Protein AF-A0A539E9P5-F1 (afdb_monomer)

Solvent-accessible surface area (backbone atoms only — not comparable to full-atom values): 12787 Å² total; per-residue (Å²): 136,88,83,85,82,85,76,85,82,85,82,82,82,82,81,79,83,77,81,75,81,69,74,82,75,75,78,76,69,77,53,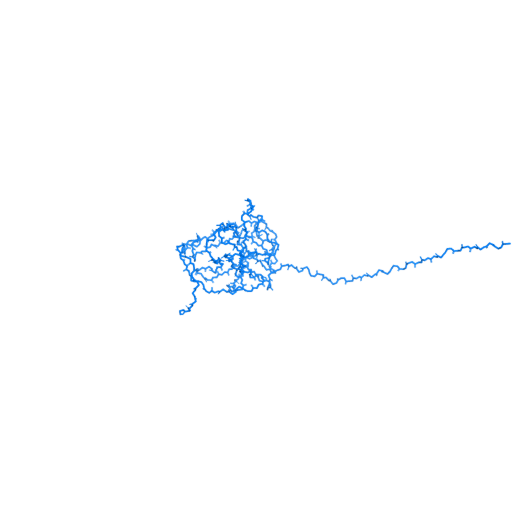32,78,81,40,51,52,32,40,35,37,32,46,40,70,74,82,59,95,57,65,71,77,76,62,74,49,87,40,60,67,75,47,40,16,28,33,41,40,77,41,58,28,37,41,28,38,33,36,28,45,21,70,65,87,60,75,82,26,91,48,65,56,68,46,78,49,65,37,85,74,42,44,57,90,38,56,68,29,38,68,48,77,38,49,44,49,86,80,19,21,66,43,65,36,44,33,64,65,49,71,42,84,49,63,40,82,53,75,46,76,52,70,65,72,47,39,73,91,79,63,54,36,71,53,66,47,65,85,68,51,73,44,79,43,50,72,48,48,18,29,10,20,30,21,28,22,89,87,33,48,68,36,36,50,31,38,75,44,67,20,87,70,79,85,74,83,81,54,55,96,89,54,83,85,73,83,75,90,67,86,131

Foldseek 3Di:
DDDDDDDDDDDDDDDDPDPPPDDPPPPPQQFFPVLAKFKAKAKDAPPDPDVVVVQDDLHLVPGFQWAEAPTKIKIWIKIFHGNPDDDDAADEFDDKDWDPPPGPPWFLTDIDTHHPLPHHFHDHRMDTHDIDIDHHNAWAKDWDFQNNVVRWDWDAHSVRDIDTDDRFQHIWMHTYYHPTDGTDRSRVPTHDDQDWDTDGPPDGTDRPPDDD

Mean predicted aligned error: 11.01 Å

Radius of gyration: 26.47 Å; Cα contacts (8 Å, |Δi|>4): 434; chains: 1; bounding box: 76×62×91 Å

Sequence (212 aa):
MSQLVNRPARMSIALFLFAAIMPGVDLAVASTIDGQPKILLHVRPITVKNPCQGASLARCQDAVTGGMINVPYHVFVLAALGDSILHAGEGGATLEFTQPNPVWPSPGGGTIITWDAVNNCQTGEVAVAGYFYMTAYDPATMRIIPRPVDQISKVASCGSFETILSYYNDLGCAYFAQGGIQGCNPCIWPCFVDPVEPTTWSRIKANVTGGR

Structure (mmCIF, N/CA/C/O backbone):
data_AF-A0A539E9P5-F1
#
_entry.id   AF-A0A539E9P5-F1
#
loop_
_atom_site.group_PDB
_atom_site.id
_atom_site.type_symbol
_atom_site.label_atom_id
_atom_site.label_alt_id
_atom_site.label_comp_id
_atom_site.label_asym_id
_atom_site.label_entity_id
_atom_site.label_seq_id
_atom_site.pdbx_PDB_ins_code
_atom_site.Cartn_x
_atom_site.Cartn_y
_atom_site.Cartn_z
_atom_site.occupancy
_atom_site.B_iso_or_equiv
_atom_site.auth_seq_id
_atom_site.auth_comp_id
_atom_site.auth_asym_id
_atom_site.auth_atom_id
_atom_site.pdbx_PDB_model_num
ATOM 1 N N . MET A 1 1 ? 58.181 -36.794 68.840 1.00 46.97 1 MET A N 1
ATOM 2 C CA . MET A 1 1 ? 58.053 -36.277 67.460 1.00 46.97 1 MET A CA 1
ATOM 3 C C . MET A 1 1 ? 56.624 -35.800 67.274 1.00 46.97 1 MET A C 1
ATOM 5 O O . MET A 1 1 ? 55.706 -36.603 67.369 1.00 46.97 1 MET A O 1
ATOM 9 N N . SER A 1 2 ? 56.456 -34.483 67.171 1.00 53.09 2 SER A N 1
ATOM 10 C CA . SER A 1 2 ? 55.182 -33.758 67.223 1.00 53.09 2 SER A CA 1
ATOM 11 C C . SER A 1 2 ? 54.245 -34.106 66.066 1.00 53.09 2 SER A C 1
ATOM 13 O O . SER A 1 2 ? 54.657 -34.050 64.911 1.00 53.09 2 SER A O 1
ATOM 15 N N . GLN A 1 3 ? 52.978 -34.399 66.371 1.00 49.25 3 GLN A N 1
ATOM 16 C CA . GLN A 1 3 ? 51.914 -34.478 65.372 1.00 49.25 3 GLN A CA 1
ATOM 17 C C . GLN A 1 3 ? 51.209 -33.123 65.243 1.00 49.25 3 GLN A C 1
ATOM 19 O O . GLN A 1 3 ? 50.591 -32.633 66.187 1.00 49.25 3 GLN A O 1
ATOM 24 N N . LEU A 1 4 ? 51.333 -32.518 64.061 1.00 56.66 4 LEU A N 1
ATOM 25 C CA . LEU A 1 4 ? 50.598 -31.332 63.629 1.00 56.66 4 LEU A CA 1
ATOM 26 C C . LEU A 1 4 ? 49.172 -31.742 63.239 1.00 56.66 4 LEU A C 1
ATOM 28 O O . LEU A 1 4 ? 48.962 -32.443 62.252 1.00 56.66 4 LEU A O 1
ATOM 32 N N . VAL A 1 5 ? 48.192 -31.303 64.029 1.00 64.75 5 VAL A N 1
ATOM 33 C CA . VAL A 1 5 ? 46.763 -31.505 63.764 1.00 64.75 5 VAL A CA 1
ATOM 34 C C . VAL A 1 5 ? 46.279 -30.427 62.792 1.00 64.75 5 VAL A C 1
ATOM 36 O O . VAL A 1 5 ? 46.155 -29.259 63.155 1.00 64.75 5 VAL A O 1
ATOM 39 N N . ASN A 1 6 ? 45.991 -30.832 61.555 1.00 58.34 6 ASN A N 1
ATOM 40 C CA . ASN A 1 6 ? 45.358 -29.996 60.536 1.00 58.34 6 ASN A CA 1
ATOM 41 C C . ASN A 1 6 ? 43.881 -29.764 60.893 1.00 58.34 6 ASN A C 1
ATOM 43 O O . ASN A 1 6 ? 43.109 -30.718 60.993 1.00 58.34 6 ASN A O 1
ATOM 47 N N . ARG A 1 7 ? 43.465 -28.503 61.058 1.00 61.50 7 ARG A N 1
ATOM 48 C CA . ARG A 1 7 ? 42.044 -28.127 61.141 1.00 61.50 7 ARG A CA 1
ATOM 49 C C . ARG A 1 7 ? 41.594 -27.550 59.794 1.00 61.50 7 ARG A C 1
ATOM 51 O O . ARG A 1 7 ? 42.246 -26.627 59.310 1.00 61.50 7 ARG A O 1
ATOM 58 N N . PRO A 1 8 ? 40.497 -28.039 59.190 1.00 56.28 8 PRO A N 1
ATOM 59 C CA . PRO A 1 8 ? 39.994 -27.485 57.940 1.00 56.28 8 PRO A CA 1
ATOM 60 C C . PRO A 1 8 ? 39.361 -26.108 58.175 1.00 56.28 8 PRO A C 1
ATOM 62 O O . PRO A 1 8 ? 38.507 -25.939 59.050 1.00 56.28 8 PRO A O 1
ATOM 65 N N . ALA A 1 9 ? 39.777 -25.126 57.376 1.00 54.31 9 ALA A N 1
ATOM 66 C CA . ALA A 1 9 ? 39.164 -23.807 57.326 1.00 54.31 9 ALA A CA 1
ATOM 67 C C . ALA A 1 9 ? 37.745 -23.918 56.746 1.00 54.31 9 ALA A C 1
ATOM 69 O O . ALA A 1 9 ? 37.545 -24.441 55.651 1.00 54.31 9 ALA A O 1
ATOM 70 N N . ARG A 1 10 ? 36.748 -23.430 57.490 1.00 56.16 10 ARG A N 1
ATOM 71 C CA . ARG A 1 10 ? 35.373 -23.277 57.003 1.00 56.16 10 ARG A CA 1
ATOM 72 C C . ARG A 1 10 ? 35.267 -21.937 56.278 1.00 56.16 10 ARG A C 1
ATOM 74 O O . ARG A 1 10 ? 35.312 -20.891 56.916 1.00 56.16 10 ARG A O 1
ATOM 81 N N . MET A 1 11 ? 35.150 -21.982 54.954 1.00 51.12 11 MET A N 1
ATOM 82 C CA . MET A 1 11 ? 34.873 -20.820 54.112 1.00 51.12 11 MET A CA 1
ATOM 83 C C . MET A 1 11 ? 33.354 -20.659 53.993 1.00 51.12 11 MET A C 1
ATOM 85 O O . MET A 1 11 ? 32.693 -21.449 53.325 1.00 51.12 11 MET A O 1
ATOM 89 N N . SER A 1 12 ? 32.794 -19.667 54.683 1.00 54.00 12 SER A N 1
ATOM 90 C CA . SER A 1 12 ? 31.384 -19.292 54.551 1.00 54.00 12 SER A CA 1
ATOM 91 C C . SER A 1 12 ? 31.239 -18.287 53.409 1.00 54.00 12 SER A C 1
ATOM 93 O O . SER A 1 12 ? 31.756 -17.176 53.498 1.00 54.00 12 SER A O 1
ATOM 95 N N . ILE A 1 13 ? 30.544 -18.673 52.338 1.00 53.31 13 ILE A N 1
ATOM 96 C CA . ILE A 1 13 ? 30.176 -17.786 51.227 1.00 53.31 13 ILE A CA 1
ATOM 97 C C . ILE A 1 13 ? 28.838 -17.130 51.586 1.00 53.31 13 ILE A C 1
ATOM 99 O O . ILE A 1 13 ? 27.811 -17.803 51.656 1.00 53.31 13 ILE A O 1
ATOM 103 N N . ALA A 1 14 ? 28.854 -15.823 51.845 1.00 48.66 14 ALA A N 1
ATOM 104 C CA . ALA A 1 14 ? 27.646 -15.024 52.015 1.00 48.66 14 ALA A CA 1
ATOM 105 C C . ALA A 1 14 ? 27.086 -14.658 50.630 1.00 48.66 14 ALA A C 1
ATOM 107 O O . ALA A 1 14 ? 27.685 -13.875 49.894 1.00 48.66 14 ALA A O 1
ATOM 108 N N . LEU A 1 15 ? 25.952 -15.258 50.266 1.00 47.59 15 LEU A N 1
ATOM 109 C CA . LEU A 1 15 ? 25.231 -14.983 49.026 1.00 47.59 15 LEU A CA 1
ATOM 110 C C . LEU A 1 15 ? 24.401 -13.699 49.201 1.00 47.59 15 LEU A C 1
ATOM 112 O O . LEU A 1 15 ? 23.350 -13.716 49.838 1.00 47.59 15 LEU A O 1
ATOM 116 N N . PHE A 1 16 ? 24.876 -12.579 48.658 1.00 44.50 16 PHE A N 1
ATOM 117 C CA . PHE A 1 16 ? 24.087 -11.350 48.566 1.00 44.50 16 PHE A CA 1
ATOM 118 C C . PHE A 1 16 ? 23.074 -11.483 47.421 1.00 44.50 16 PHE A C 1
ATOM 120 O O . PHE A 1 16 ? 23.433 -11.368 46.250 1.00 44.50 16 PHE A O 1
ATOM 127 N N . LEU A 1 17 ? 21.801 -11.725 47.752 1.00 43.09 17 LEU A N 1
ATOM 128 C CA . LEU A 1 17 ? 20.693 -11.547 46.814 1.00 43.09 17 LEU A CA 1
ATOM 129 C C . LEU A 1 17 ? 20.508 -10.041 46.563 1.00 43.09 17 LEU A C 1
ATOM 131 O O . LEU A 1 17 ? 19.872 -9.340 47.347 1.00 43.09 17 LEU A O 1
ATOM 135 N N . PHE A 1 18 ? 21.066 -9.536 45.465 1.00 47.25 18 PHE A N 1
ATOM 136 C CA . PHE A 1 18 ? 20.640 -8.260 44.898 1.00 47.25 18 PHE A CA 1
ATOM 137 C C . PHE A 1 18 ? 19.319 -8.493 44.157 1.00 47.25 18 PHE A C 1
ATOM 139 O O . PHE A 1 18 ? 19.304 -9.028 43.050 1.00 47.25 18 PHE A O 1
ATOM 146 N N . ALA A 1 19 ? 18.200 -8.104 44.768 1.00 49.72 19 ALA A N 1
ATOM 147 C CA . ALA A 1 19 ? 16.947 -7.920 44.047 1.00 49.72 19 ALA A CA 1
ATOM 148 C C . ALA A 1 19 ? 17.109 -6.695 43.133 1.00 49.72 19 ALA A C 1
ATOM 150 O O . ALA A 1 19 ? 16.895 -5.558 43.549 1.00 49.72 19 ALA A O 1
ATOM 151 N N . ALA A 1 20 ? 17.565 -6.920 41.900 1.00 50.50 20 ALA A N 1
ATOM 152 C CA . ALA A 1 20 ? 17.546 -5.896 40.870 1.00 50.50 20 ALA A CA 1
ATOM 153 C C . ALA A 1 20 ? 16.080 -5.622 40.511 1.00 50.50 20 ALA A C 1
ATOM 155 O O . ALA A 1 20 ? 15.421 -6.441 39.871 1.00 50.50 20 ALA A O 1
ATOM 156 N N . ILE A 1 21 ? 15.565 -4.477 40.958 1.00 52.16 21 ILE A N 1
ATOM 157 C CA . ILE A 1 21 ? 14.334 -3.890 40.434 1.00 52.16 21 ILE A CA 1
ATOM 158 C C . ILE A 1 21 ? 14.641 -3.560 38.972 1.00 52.16 21 ILE A C 1
ATOM 160 O O . ILE A 1 21 ? 15.268 -2.541 38.687 1.00 52.16 21 ILE A O 1
ATOM 164 N N . MET A 1 22 ? 14.299 -4.463 38.051 1.00 58.84 22 MET A N 1
ATOM 165 C CA . MET A 1 22 ? 14.359 -4.134 36.633 1.00 58.84 22 MET A CA 1
ATOM 166 C C . MET A 1 22 ? 13.279 -3.074 36.389 1.00 58.84 22 MET A C 1
ATOM 168 O O . MET A 1 22 ? 12.114 -3.353 36.689 1.00 58.84 22 MET A O 1
ATOM 172 N N . PRO A 1 23 ? 13.617 -1.861 35.911 1.00 59.78 23 PRO A N 1
ATOM 173 C CA . PRO A 1 23 ? 12.594 -0.960 35.403 1.00 59.78 23 PRO A CA 1
ATOM 174 C C . PRO A 1 23 ? 11.801 -1.736 34.353 1.00 59.78 23 PRO A C 1
ATOM 176 O O . PRO A 1 23 ? 12.397 -2.451 33.543 1.00 59.78 23 PRO A O 1
ATOM 179 N N . GLY A 1 24 ? 10.471 -1.665 34.442 1.00 53.19 24 GLY A N 1
ATOM 180 C CA . GLY A 1 24 ? 9.581 -2.319 33.495 1.00 53.19 24 GLY A CA 1
ATOM 181 C C . GLY A 1 24 ? 10.051 -1.988 32.088 1.00 53.19 24 GLY A C 1
ATOM 182 O O . GLY A 1 24 ? 10.083 -0.826 31.698 1.00 53.19 24 GLY A O 1
ATOM 183 N N . VAL A 1 25 ? 10.510 -3.007 31.369 1.00 51.31 25 VAL A N 1
ATOM 184 C CA . VAL A 1 25 ? 10.741 -2.897 29.938 1.00 51.31 25 VAL A CA 1
ATOM 185 C C . VAL A 1 25 ? 9.366 -2.686 29.333 1.00 51.31 25 VAL A C 1
ATOM 187 O O . VAL A 1 25 ? 8.586 -3.634 29.239 1.00 51.31 25 VAL A O 1
ATOM 190 N N . ASP A 1 26 ? 9.054 -1.440 28.979 1.00 52.62 26 ASP A N 1
ATOM 191 C CA . ASP A 1 26 ? 7.999 -1.174 28.014 1.00 52.62 26 ASP A CA 1
ATOM 192 C C . ASP A 1 26 ? 8.354 -2.009 26.788 1.00 52.62 26 ASP A C 1
ATOM 194 O O . ASP A 1 26 ? 9.387 -1.802 26.141 1.00 52.62 26 ASP A O 1
ATOM 198 N N . LEU A 1 27 ? 7.545 -3.036 26.530 1.00 54.44 27 LEU A N 1
ATOM 199 C CA . LEU A 1 27 ? 7.611 -3.775 25.285 1.00 54.44 27 LEU A CA 1
ATOM 200 C C . LEU A 1 27 ? 7.210 -2.771 24.213 1.00 54.44 27 LEU A C 1
ATOM 202 O O . LEU A 1 27 ? 6.023 -2.580 23.963 1.00 54.44 27 LEU A O 1
ATOM 206 N N . ALA A 1 28 ? 8.200 -2.078 23.649 1.00 53.09 28 ALA A N 1
ATOM 207 C CA . ALA A 1 28 ? 8.014 -1.222 22.497 1.00 53.09 28 ALA A CA 1
ATOM 208 C C . ALA A 1 28 ? 7.445 -2.110 21.391 1.00 53.09 28 ALA A C 1
ATOM 210 O O . ALA A 1 28 ? 8.164 -2.886 20.756 1.00 53.09 28 ALA A O 1
ATOM 211 N N . VAL A 1 29 ? 6.124 -2.059 21.236 1.00 60.88 29 VAL A N 1
ATOM 212 C CA . VAL A 1 29 ? 5.447 -2.630 20.085 1.00 60.88 29 VAL A CA 1
ATOM 213 C C . VAL A 1 29 ? 6.010 -1.855 18.909 1.00 60.88 29 VAL A C 1
ATOM 215 O O . VAL A 1 29 ? 6.020 -0.625 18.925 1.00 60.88 29 VAL A O 1
ATOM 218 N N . ALA A 1 30 ? 6.586 -2.564 17.944 1.00 57.09 30 ALA A N 1
ATOM 219 C CA . ALA A 1 30 ? 6.966 -1.919 16.706 1.00 57.09 30 ALA A CA 1
ATOM 220 C C . ALA A 1 30 ? 5.698 -1.263 16.145 1.00 57.09 30 ALA A C 1
ATOM 222 O O . ALA A 1 30 ? 4.662 -1.904 15.982 1.00 57.09 30 ALA A O 1
ATOM 223 N N . SER A 1 31 ? 5.750 0.050 15.995 1.00 79.75 31 SER A N 1
ATOM 224 C CA . SER A 1 31 ? 4.670 0.838 15.435 1.00 79.75 31 SER A CA 1
ATOM 225 C C . SER A 1 31 ? 5.254 1.802 14.422 1.00 79.75 31 SER A C 1
ATOM 227 O O . SER A 1 31 ? 6.474 1.909 14.248 1.00 79.75 31 SER A O 1
ATOM 229 N N . THR A 1 32 ? 4.379 2.451 13.671 1.00 82.75 32 THR A N 1
ATOM 230 C CA . THR A 1 32 ? 4.760 3.475 12.702 1.00 82.75 32 THR A CA 1
ATOM 231 C C . THR A 1 32 ? 5.534 4.591 13.410 1.00 82.75 32 THR A C 1
ATOM 23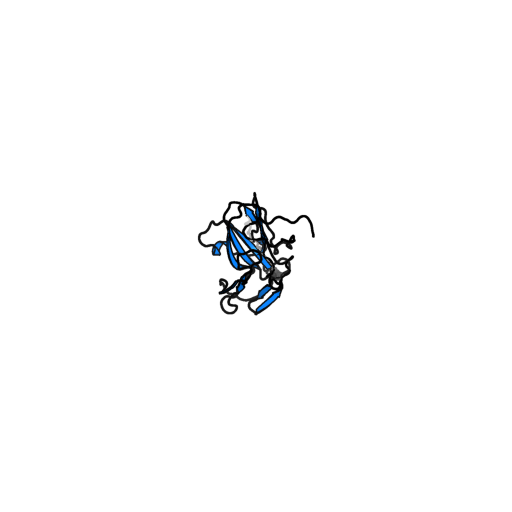3 O O . THR A 1 32 ? 5.358 4.816 14.604 1.00 82.75 32 THR A O 1
ATOM 236 N N . ILE A 1 33 ? 6.411 5.305 12.695 1.00 86.19 33 ILE A N 1
ATOM 237 C CA . ILE A 1 33 ? 7.299 6.320 13.300 1.00 86.19 33 ILE A CA 1
ATOM 238 C C . ILE A 1 33 ? 6.570 7.378 14.153 1.00 86.19 33 ILE A C 1
ATOM 240 O O . ILE A 1 33 ? 7.158 7.952 15.066 1.00 86.19 33 ILE A O 1
ATOM 244 N N . ASP A 1 34 ? 5.297 7.633 13.858 1.00 89.44 34 ASP A N 1
ATOM 245 C CA . ASP A 1 34 ? 4.424 8.592 14.535 1.00 89.44 34 ASP A CA 1
ATOM 246 C C . ASP A 1 34 ? 3.199 7.943 15.209 1.00 89.44 34 ASP A C 1
ATOM 248 O O . ASP A 1 34 ? 2.280 8.653 15.623 1.00 89.44 34 ASP A O 1
ATOM 252 N N . GLY A 1 35 ? 3.150 6.609 15.284 1.00 89.44 35 GLY A N 1
ATOM 253 C CA . GLY A 1 35 ? 2.025 5.842 15.827 1.00 89.44 35 GLY A CA 1
ATOM 254 C C . GLY A 1 35 ? 0.726 5.938 15.012 1.00 89.44 35 GLY A C 1
ATOM 255 O O . GLY A 1 35 ? -0.279 5.341 15.403 1.00 89.44 35 GLY A O 1
ATOM 256 N N . GLN A 1 36 ? 0.710 6.660 13.882 1.00 91.75 36 GLN A N 1
ATOM 257 C CA . GLN A 1 36 ? -0.476 6.830 13.038 1.00 91.75 36 GLN A CA 1
ATOM 258 C C . GLN A 1 36 ? -0.632 5.685 12.031 1.00 91.75 36 GLN A C 1
ATOM 260 O O . GLN A 1 36 ? 0.378 5.151 11.560 1.00 91.75 36 GLN A O 1
ATOM 265 N N . PRO A 1 37 ? -1.866 5.323 11.635 1.00 93.44 37 PRO A N 1
ATOM 266 C CA . PRO A 1 37 ? -2.083 4.345 10.578 1.00 93.44 37 PRO A CA 1
ATOM 267 C C . PRO A 1 37 ? -1.493 4.804 9.235 1.00 93.44 37 PRO A C 1
ATOM 269 O O . PRO A 1 37 ? -1.488 5.991 8.920 1.00 93.44 37 PRO A O 1
ATOM 272 N N . LYS A 1 38 ? -1.021 3.859 8.417 1.00 95.06 38 LYS A N 1
ATOM 273 C CA . LYS A 1 38 ? -0.417 4.105 7.094 1.00 95.06 38 LYS A CA 1
ATOM 274 C C . LYS A 1 38 ? -0.958 3.108 6.073 1.00 95.06 38 LYS A C 1
ATOM 276 O O . LYS A 1 38 ? -1.321 1.993 6.434 1.00 95.06 38 LYS A O 1
ATOM 281 N N . ILE A 1 39 ? -0.942 3.455 4.789 1.00 94.75 39 ILE A N 1
ATOM 282 C CA . ILE A 1 39 ? -1.131 2.485 3.699 1.00 94.75 39 ILE A CA 1
ATOM 283 C C . ILE A 1 39 ? 0.133 2.486 2.849 1.00 94.75 39 ILE A C 1
ATOM 285 O O . ILE A 1 39 ? 0.583 3.529 2.384 1.00 94.75 39 ILE A O 1
ATOM 289 N N . LEU A 1 40 ? 0.716 1.315 2.627 1.00 95.44 40 LEU A N 1
ATOM 290 C CA . LEU A 1 40 ? 1.983 1.164 1.921 1.00 95.44 40 LEU A CA 1
ATOM 291 C C . LEU A 1 40 ? 1.957 -0.009 0.941 1.00 95.44 40 LEU A C 1
ATOM 293 O O . LEU A 1 40 ? 1.055 -0.847 0.957 1.00 95.44 40 LEU A O 1
ATOM 297 N N . LEU A 1 41 ? 2.955 -0.042 0.059 1.00 96.12 41 LEU A N 1
ATOM 298 C CA . LEU A 1 41 ? 3.144 -1.115 -0.911 1.00 96.12 41 LEU A CA 1
ATOM 299 C C . LEU A 1 41 ? 4.324 -1.990 -0.495 1.00 96.12 41 LEU A C 1
ATOM 301 O O . LEU A 1 41 ? 5.348 -1.477 -0.050 1.00 96.12 41 LEU A O 1
ATOM 305 N N . HIS A 1 42 ? 4.197 -3.299 -0.692 1.00 96.50 42 HIS A N 1
ATOM 306 C CA . HIS A 1 42 ? 5.283 -4.248 -0.486 1.00 96.50 42 HIS A CA 1
ATOM 307 C C . HIS A 1 42 ? 5.531 -5.082 -1.743 1.00 96.50 42 HIS A C 1
ATOM 309 O O . HIS A 1 42 ? 4.638 -5.750 -2.250 1.00 96.50 42 HIS A O 1
ATOM 315 N N . VAL A 1 43 ? 6.753 -5.035 -2.257 1.00 96.56 43 VAL A N 1
ATOM 316 C CA . VAL A 1 43 ? 7.167 -5.636 -3.523 1.00 96.56 43 VAL A CA 1
ATOM 317 C C . VAL A 1 43 ? 7.966 -6.906 -3.246 1.00 96.56 43 VAL A C 1
ATOM 319 O O . VAL A 1 43 ? 8.997 -6.873 -2.572 1.00 96.56 43 VAL A O 1
ATOM 322 N N . ARG A 1 44 ? 7.516 -8.039 -3.793 1.00 96.31 44 ARG A N 1
ATOM 323 C CA . ARG A 1 44 ? 8.207 -9.334 -3.694 1.00 96.31 44 ARG A CA 1
ATOM 324 C C . ARG A 1 44 ? 8.283 -10.022 -5.049 1.00 96.31 44 ARG A C 1
ATOM 326 O O . ARG A 1 44 ? 7.258 -10.112 -5.725 1.00 96.31 44 ARG A O 1
ATOM 333 N N . PRO A 1 45 ? 9.457 -10.523 -5.471 1.00 94.94 45 PRO A N 1
ATOM 334 C CA . PRO A 1 45 ? 9.527 -11.344 -6.671 1.00 94.94 45 PRO A CA 1
ATOM 335 C C . PRO A 1 45 ? 8.643 -12.586 -6.504 1.00 94.94 45 PRO A C 1
ATOM 337 O O . PRO A 1 45 ? 8.495 -13.100 -5.391 1.00 94.94 45 PRO A O 1
ATOM 340 N N . ILE A 1 46 ? 8.070 -13.088 -7.597 1.00 93.12 46 ILE A N 1
ATOM 341 C CA . ILE A 1 46 ? 7.260 -14.315 -7.568 1.00 93.12 46 ILE A CA 1
ATOM 342 C C . ILE A 1 46 ? 8.193 -15.520 -7.445 1.00 93.12 46 ILE A C 1
ATOM 344 O O . ILE A 1 46 ? 8.591 -16.133 -8.432 1.00 93.12 46 ILE A O 1
ATOM 348 N N . THR A 1 47 ? 8.592 -15.834 -6.215 1.00 88.69 47 THR A N 1
ATOM 349 C CA . THR A 1 47 ? 9.408 -17.017 -5.897 1.00 88.69 47 THR A CA 1
ATOM 350 C C . THR A 1 47 ? 8.605 -18.126 -5.229 1.00 88.69 47 THR A C 1
ATOM 352 O O . THR A 1 47 ? 9.099 -19.242 -5.091 1.00 88.69 47 THR A O 1
ATOM 355 N N . VAL A 1 48 ? 7.367 -17.840 -4.819 1.00 81.00 48 VAL A N 1
ATOM 356 C CA . VAL A 1 48 ? 6.499 -18.770 -4.0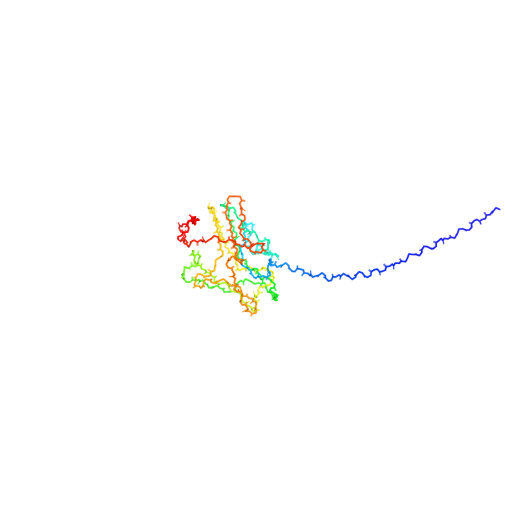93 1.00 81.00 48 VAL A CA 1
ATOM 357 C C . VAL A 1 48 ? 5.179 -18.964 -4.822 1.00 81.00 48 VAL A C 1
ATOM 359 O O . VAL A 1 48 ? 4.641 -18.045 -5.431 1.00 81.00 48 VAL A O 1
ATOM 362 N N . LYS A 1 49 ? 4.633 -20.179 -4.723 1.00 82.94 49 LYS A N 1
ATOM 363 C CA . LYS A 1 49 ? 3.310 -20.510 -5.266 1.00 82.94 49 LYS A CA 1
ATOM 364 C C . LYS A 1 49 ? 2.176 -19.859 -4.465 1.00 82.94 49 LYS A C 1
ATOM 366 O O . LYS A 1 49 ? 1.123 -19.589 -5.031 1.00 82.94 49 LYS A O 1
ATOM 371 N N . ASN A 1 50 ? 2.379 -19.641 -3.160 1.00 83.00 50 ASN A N 1
ATOM 372 C CA . ASN A 1 50 ? 1.393 -19.021 -2.278 1.00 83.00 50 ASN A CA 1
ATOM 373 C C . ASN A 1 50 ? 1.786 -17.562 -1.962 1.00 83.00 50 ASN A C 1
ATOM 375 O O . ASN A 1 50 ? 2.665 -17.347 -1.124 1.00 83.00 50 ASN A O 1
ATOM 379 N N . PRO A 1 51 ? 1.142 -16.563 -2.589 1.00 81.06 51 PRO A N 1
ATOM 380 C CA . PRO A 1 51 ? 1.492 -15.156 -2.408 1.00 81.06 51 PRO A CA 1
ATOM 381 C C . PRO A 1 51 ? 1.283 -14.670 -0.968 1.00 81.06 51 PRO A C 1
ATOM 383 O O . PRO A 1 51 ? 2.036 -13.817 -0.507 1.00 81.06 51 PRO A O 1
ATOM 386 N N . CYS A 1 52 ? 0.343 -15.248 -0.213 1.00 80.75 52 CYS A N 1
ATOM 387 C CA . CYS A 1 52 ? 0.069 -14.838 1.168 1.00 80.75 52 CYS A CA 1
ATOM 388 C C . CYS A 1 52 ? 1.274 -15.042 2.102 1.00 80.75 52 CYS A C 1
ATOM 390 O O . CYS A 1 52 ? 1.456 -14.274 3.040 1.00 80.75 52 CYS A O 1
ATOM 392 N N . GLN A 1 53 ? 2.150 -16.013 1.815 1.00 83.31 53 GLN A N 1
ATOM 393 C CA . GLN A 1 53 ? 3.368 -16.233 2.605 1.00 83.31 53 GLN A CA 1
ATOM 394 C C . GLN A 1 53 ? 4.398 -15.107 2.440 1.00 83.31 53 GLN A C 1
ATOM 396 O O . GLN A 1 53 ? 5.217 -14.890 3.326 1.00 83.31 53 GLN A O 1
ATOM 401 N N . GLY A 1 54 ? 4.369 -14.394 1.309 1.00 80.88 54 GLY A N 1
ATOM 402 C CA . GLY A 1 54 ? 5.260 -13.264 1.042 1.00 80.88 54 GLY A CA 1
ATOM 403 C C . GLY A 1 54 ? 4.736 -11.923 1.555 1.00 80.88 54 GLY A C 1
ATOM 404 O O . GLY A 1 54 ? 5.479 -10.948 1.520 1.00 80.88 54 GLY A O 1
ATOM 405 N N . ALA A 1 55 ? 3.479 -11.871 1.999 1.00 85.56 55 ALA A N 1
ATOM 406 C CA . ALA A 1 55 ? 2.809 -10.643 2.418 1.00 85.56 55 ALA A CA 1
ATOM 407 C C . ALA A 1 55 ? 3.016 -10.315 3.904 1.00 85.56 55 ALA A C 1
ATOM 409 O O . ALA A 1 55 ? 2.922 -9.155 4.295 1.00 85.56 55 ALA A O 1
ATOM 410 N N . SER A 1 56 ? 3.257 -11.342 4.725 1.00 86.56 56 SER A N 1
ATOM 411 C CA . SER A 1 56 ? 3.333 -11.213 6.178 1.00 86.56 56 SER A CA 1
ATOM 412 C C . SER A 1 56 ? 4.604 -10.477 6.589 1.00 86.56 56 SER A C 1
ATOM 414 O O . SER A 1 56 ? 5.708 -11.012 6.475 1.00 86.56 56 SER A O 1
ATOM 416 N N . LEU A 1 57 ? 4.437 -9.265 7.109 1.00 90.06 57 LEU A N 1
ATOM 417 C CA . LEU A 1 57 ? 5.501 -8.494 7.736 1.00 90.06 57 LEU A CA 1
ATOM 418 C C . LEU A 1 57 ? 5.228 -8.402 9.232 1.00 90.06 57 LEU A C 1
ATOM 420 O O . LEU A 1 57 ? 4.113 -8.090 9.637 1.00 90.06 57 LEU A O 1
ATOM 424 N N . ALA A 1 58 ? 6.258 -8.647 10.042 1.00 89.44 58 ALA A N 1
ATOM 425 C CA . ALA A 1 58 ? 6.173 -8.381 11.474 1.00 89.44 58 ALA A CA 1
ATOM 426 C C . ALA A 1 58 ? 6.077 -6.877 11.748 1.00 89.44 58 ALA A C 1
ATOM 428 O O . ALA A 1 58 ? 5.418 -6.491 12.704 1.00 89.44 58 ALA A O 1
ATOM 429 N N . ARG A 1 59 ? 6.736 -6.066 10.905 1.00 91.31 59 ARG A N 1
ATOM 430 C CA . ARG A 1 59 ? 6.794 -4.613 11.034 1.00 91.31 59 ARG A CA 1
ATOM 431 C C . ARG A 1 59 ? 6.658 -3.912 9.700 1.00 91.31 59 ARG A C 1
ATOM 433 O O . ARG A 1 59 ? 7.189 -4.383 8.691 1.00 91.31 59 ARG A O 1
ATOM 440 N N . CYS A 1 60 ? 5.995 -2.764 9.674 1.00 94.31 60 CYS A N 1
ATOM 441 C CA . CYS A 1 60 ? 5.755 -2.063 8.419 1.00 94.31 60 CYS A CA 1
ATOM 442 C C . CYS A 1 60 ? 7.024 -1.404 7.854 1.00 94.31 60 CYS A C 1
ATOM 444 O O . CYS A 1 60 ? 7.136 -1.218 6.641 1.00 94.31 60 CYS A O 1
ATOM 446 N N . GLN A 1 61 ? 8.038 -1.140 8.687 1.00 95.44 61 GLN A N 1
ATOM 447 C CA . GLN A 1 61 ? 9.355 -0.661 8.241 1.00 95.44 61 GLN A CA 1
ATOM 448 C C . GLN A 1 61 ? 10.094 -1.691 7.379 1.00 95.44 61 GLN A C 1
ATOM 450 O O . GLN A 1 61 ? 10.912 -1.314 6.545 1.00 95.44 61 GLN A O 1
ATOM 455 N N . ASP A 1 62 ? 9.784 -2.981 7.527 1.00 95.75 62 ASP A N 1
ATOM 456 C CA . ASP A 1 62 ? 10.433 -4.050 6.763 1.00 95.75 62 ASP A CA 1
ATOM 457 C C . ASP A 1 62 ? 9.852 -4.181 5.334 1.00 95.75 62 ASP A C 1
ATOM 459 O O . ASP A 1 62 ? 10.295 -5.014 4.535 1.00 95.75 62 ASP A O 1
ATOM 463 N N . ALA A 1 63 ? 8.867 -3.349 4.971 1.00 96.25 63 ALA A N 1
ATOM 464 C CA . ALA A 1 63 ? 8.286 -3.353 3.638 1.00 96.25 63 ALA A CA 1
ATOM 465 C C . ALA A 1 63 ? 9.298 -2.894 2.578 1.00 96.25 63 ALA A C 1
ATOM 467 O O . ALA A 1 63 ? 9.745 -1.748 2.536 1.00 96.25 63 ALA A O 1
ATOM 468 N N . VAL A 1 64 ? 9.608 -3.806 1.659 1.00 96.88 64 VAL A N 1
ATOM 469 C CA . VAL A 1 64 ? 10.357 -3.527 0.429 1.00 96.88 64 VAL A CA 1
ATOM 470 C C . VAL A 1 64 ? 9.473 -2.770 -0.560 1.00 96.88 64 VAL A C 1
ATOM 472 O O . VAL A 1 64 ? 8.440 -3.285 -0.968 1.00 96.88 64 VAL A O 1
ATOM 475 N N . THR A 1 65 ? 9.898 -1.587 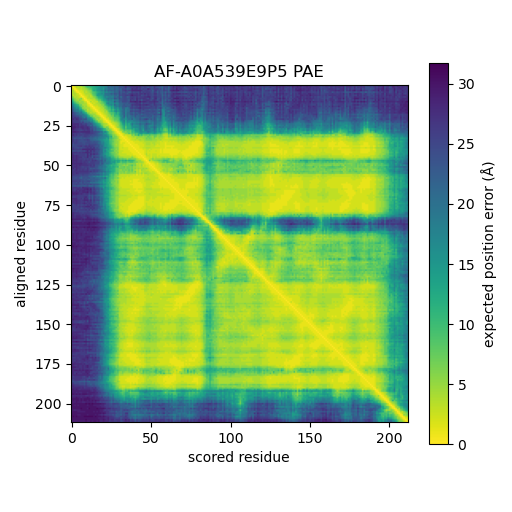-0.991 1.00 97.06 65 THR A N 1
ATOM 476 C CA . THR A 1 65 ? 9.159 -0.702 -1.913 1.00 97.06 65 THR A CA 1
ATOM 477 C C . THR A 1 65 ? 9.834 -0.571 -3.285 1.00 97.06 65 THR A C 1
ATOM 479 O O . THR A 1 65 ? 9.495 0.315 -4.063 1.00 97.06 65 THR A O 1
ATOM 482 N N . GLY A 1 66 ? 10.828 -1.408 -3.591 1.00 96.88 66 GLY A N 1
ATOM 483 C CA . GLY A 1 66 ? 11.609 -1.351 -4.830 1.00 96.88 66 GLY A CA 1
ATOM 484 C C . GLY A 1 66 ? 11.514 -2.636 -5.649 1.00 96.88 66 GLY A C 1
ATOM 485 O O . GLY A 1 66 ? 11.463 -3.730 -5.087 1.00 96.88 66 GLY A O 1
ATOM 486 N N . GLY A 1 67 ? 11.528 -2.507 -6.975 1.00 96.56 67 GLY A N 1
ATOM 487 C CA . GLY A 1 67 ? 11.586 -3.624 -7.920 1.00 96.56 67 GLY A CA 1
ATOM 488 C C . GLY A 1 67 ? 12.463 -3.319 -9.136 1.00 96.56 67 GLY A C 1
ATOM 489 O O . GLY A 1 67 ? 12.680 -2.167 -9.503 1.00 96.56 67 GLY A O 1
ATOM 490 N N . MET A 1 68 ? 12.995 -4.358 -9.775 1.00 97.19 68 MET A N 1
ATOM 491 C CA . MET A 1 68 ? 13.692 -4.246 -11.055 1.00 97.19 68 MET A CA 1
ATOM 492 C C . MET A 1 68 ? 12.686 -4.229 -12.206 1.00 97.19 68 MET A C 1
ATOM 494 O O . MET A 1 68 ? 11.657 -4.897 -12.154 1.00 97.19 68 MET A O 1
ATOM 498 N N . ILE A 1 69 ? 12.987 -3.498 -13.275 1.00 96.19 69 ILE A N 1
ATOM 499 C CA . ILE A 1 69 ? 12.219 -3.619 -14.521 1.00 96.19 69 ILE A CA 1
ATOM 500 C C . ILE A 1 69 ? 12.413 -5.011 -15.141 1.00 96.19 69 ILE A C 1
ATOM 502 O O . ILE A 1 69 ? 13.420 -5.675 -14.897 1.00 96.19 69 ILE A O 1
ATOM 506 N N . ASN A 1 70 ? 11.451 -5.452 -15.950 1.00 95.81 70 ASN A N 1
ATOM 507 C CA . ASN A 1 70 ? 11.430 -6.756 -16.623 1.00 95.81 70 ASN A CA 1
ATOM 508 C C . ASN A 1 70 ? 11.455 -7.972 -15.677 1.00 95.81 70 ASN A C 1
ATOM 510 O O . ASN A 1 70 ? 11.728 -9.091 -16.107 1.00 95.81 70 ASN A O 1
ATOM 514 N N . VAL A 1 71 ? 11.134 -7.769 -14.397 1.00 96.12 71 VAL A N 1
ATOM 515 C CA . VAL A 1 71 ? 10.958 -8.837 -13.409 1.00 96.12 71 VAL A CA 1
ATOM 516 C C . VAL A 1 71 ? 9.499 -8.841 -12.950 1.00 96.12 71 VAL A C 1
ATOM 518 O O . VAL A 1 71 ? 8.929 -7.774 -12.711 1.00 96.12 71 VAL A O 1
ATOM 521 N N . PRO A 1 72 ? 8.850 -10.011 -12.862 1.00 95.88 72 PRO A N 1
ATOM 522 C CA . PRO A 1 72 ? 7.487 -10.089 -12.372 1.00 95.88 72 PRO A CA 1
ATOM 523 C C . PRO A 1 72 ? 7.468 -10.080 -10.832 1.00 95.88 72 PRO A C 1
ATOM 525 O O . PRO A 1 72 ? 8.298 -10.714 -10.169 1.00 95.88 72 PRO A O 1
ATOM 528 N N . TYR A 1 73 ? 6.485 -9.384 -10.261 1.00 95.50 73 TYR A N 1
ATOM 529 C CA . TYR A 1 73 ? 6.319 -9.196 -8.821 1.00 95.50 73 TYR A CA 1
ATOM 530 C C . TYR A 1 73 ? 4.896 -9.488 -8.353 1.00 95.50 73 TYR A C 1
ATOM 532 O O . TYR A 1 73 ? 3.920 -9.262 -9.072 1.00 95.50 73 TYR A O 1
ATOM 540 N N . HIS A 1 74 ? 4.800 -9.900 -7.090 1.00 94.88 74 HIS A N 1
ATOM 541 C CA . HIS A 1 74 ? 3.642 -9.625 -6.257 1.00 94.88 74 HIS A CA 1
ATOM 542 C C . HIS A 1 74 ? 3.838 -8.263 -5.586 1.00 94.88 74 HIS A C 1
ATOM 544 O O . HIS A 1 74 ? 4.844 -8.041 -4.909 1.00 94.88 74 HIS A O 1
ATOM 550 N N . VAL A 1 75 ? 2.882 -7.356 -5.778 1.00 94.62 75 VAL A N 1
ATOM 551 C CA . VAL A 1 75 ? 2.840 -6.062 -5.090 1.00 94.62 75 VAL A CA 1
ATOM 552 C C . VAL A 1 75 ? 1.672 -6.078 -4.124 1.00 94.62 75 VAL A C 1
ATOM 554 O O . VAL A 1 75 ? 0.521 -5.987 -4.542 1.00 94.62 75 VAL A O 1
ATOM 557 N N . PHE A 1 76 ? 1.967 -6.235 -2.842 1.00 94.19 76 PHE A N 1
ATOM 558 C CA . PHE A 1 76 ? 0.984 -6.257 -1.770 1.00 94.19 76 PHE A CA 1
ATOM 559 C C . PHE A 1 76 ? 0.594 -4.837 -1.374 1.00 94.19 76 PHE A C 1
ATOM 561 O O . PHE A 1 76 ? 1.450 -3.956 -1.289 1.00 94.19 76 PHE A O 1
ATOM 568 N N . VAL A 1 77 ? -0.691 -4.636 -1.100 1.00 93.12 77 VAL A N 1
ATOM 569 C CA . VAL A 1 77 ? -1.198 -3.437 -0.431 1.00 93.12 77 VAL A CA 1
ATOM 570 C C . VAL A 1 77 ? -1.325 -3.766 1.043 1.00 93.12 77 VAL A C 1
ATOM 572 O O . VAL A 1 77 ? -2.021 -4.711 1.418 1.00 93.12 77 VAL A O 1
ATOM 575 N N . LEU A 1 78 ? -0.632 -2.992 1.865 1.00 93.44 78 LEU A N 1
ATOM 576 C CA . LEU A 1 78 ? -0.569 -3.174 3.303 1.00 93.44 78 LEU A CA 1
ATOM 577 C C . LEU A 1 78 ? -1.205 -1.974 4.000 1.00 93.44 78 LEU A C 1
ATOM 579 O O . LEU A 1 78 ? -1.012 -0.838 3.566 1.00 93.44 78 LEU A O 1
ATOM 583 N N . ALA A 1 79 ? -1.920 -2.221 5.090 1.00 92.69 79 ALA A N 1
ATOM 584 C CA . ALA A 1 79 ? -2.338 -1.199 6.036 1.00 92.69 79 ALA A CA 1
ATOM 585 C C . ALA A 1 79 ? -1.546 -1.393 7.332 1.00 92.69 79 ALA A C 1
ATOM 587 O O . ALA A 1 79 ? -1.673 -2.429 7.982 1.00 92.69 79 ALA A O 1
ATOM 588 N N . ALA A 1 80 ? -0.712 -0.419 7.689 1.00 92.88 80 ALA A N 1
ATOM 589 C CA . ALA A 1 80 ? -0.095 -0.365 9.004 1.00 92.88 80 ALA A CA 1
ATOM 590 C C . ALA A 1 80 ? -1.085 0.294 9.968 1.00 92.88 80 ALA A C 1
ATOM 592 O O . ALA A 1 80 ? -1.559 1.393 9.690 1.00 92.88 80 ALA A O 1
ATOM 593 N N . LEU A 1 81 ? -1.431 -0.364 11.070 1.00 87.75 81 LEU A N 1
ATOM 594 C CA . LEU A 1 81 ? -2.522 0.089 11.945 1.00 87.75 81 LEU A CA 1
ATOM 59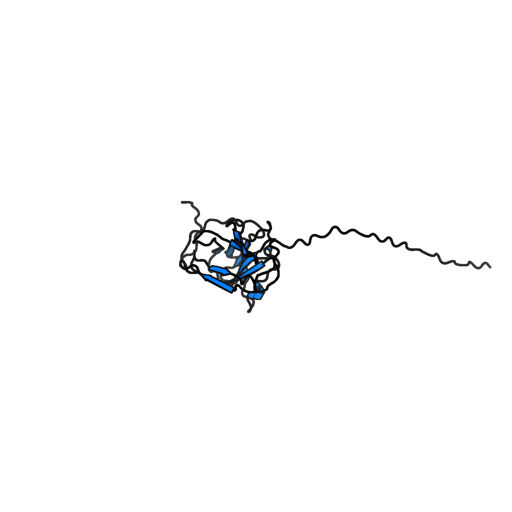5 C C . LEU A 1 81 ? -2.079 1.127 12.995 1.00 87.75 81 LEU A C 1
ATOM 597 O O . LEU A 1 81 ? -2.928 1.739 13.648 1.00 87.75 81 LEU A O 1
ATOM 601 N N . GLY A 1 82 ? -0.769 1.362 13.129 1.00 84.69 82 GLY A N 1
ATOM 602 C CA . GLY A 1 82 ? -0.196 2.242 14.153 1.00 84.69 82 GLY A CA 1
ATOM 603 C C . GLY A 1 82 ? -0.387 1.682 15.567 1.00 84.69 82 GLY A C 1
ATOM 604 O O . GLY A 1 82 ? -0.511 0.472 15.744 1.00 84.69 82 GLY A O 1
ATOM 605 N N . ASP A 1 83 ? -0.485 2.561 16.566 1.00 74.88 83 ASP A N 1
ATOM 606 C CA . ASP A 1 83 ? -0.713 2.187 17.977 1.00 74.88 83 ASP A CA 1
ATOM 607 C C . ASP A 1 83 ? -2.172 1.777 18.267 1.00 74.88 83 ASP A C 1
ATOM 609 O O . ASP A 1 83 ? -2.615 1.722 19.417 1.00 74.88 83 ASP A O 1
ATOM 613 N N . SER A 1 84 ? -2.962 1.499 17.229 1.00 60.19 84 SER A N 1
ATOM 614 C CA . SER A 1 84 ? -4.359 1.094 17.360 1.00 60.19 84 SER A CA 1
ATOM 615 C C . SER A 1 84 ? -4.440 -0.325 17.934 1.00 60.19 84 SER A C 1
ATOM 617 O O . SER A 1 84 ? -4.486 -1.311 17.202 1.00 60.19 84 SER A O 1
ATOM 619 N N . ILE A 1 85 ? -4.452 -0.436 19.264 1.00 50.53 85 ILE A N 1
ATOM 620 C CA . ILE A 1 85 ? -4.583 -1.702 19.995 1.00 50.53 85 ILE A CA 1
ATOM 621 C C . ILE A 1 85 ? -5.985 -2.276 19.756 1.00 50.53 85 ILE A C 1
ATOM 623 O O . ILE A 1 85 ? -6.928 -1.915 20.458 1.00 50.53 85 ILE A O 1
ATOM 627 N N . LEU A 1 86 ? -6.150 -3.190 18.798 1.00 47.59 86 LEU A N 1
ATOM 628 C CA . LEU A 1 86 ? -7.374 -3.988 18.664 1.00 47.59 86 LEU A CA 1
ATOM 629 C C . LEU A 1 86 ? -7.078 -5.479 18.436 1.00 47.59 86 LEU A C 1
ATOM 631 O O . LEU A 1 86 ? -6.003 -5.860 17.982 1.00 47.59 86 LEU A O 1
ATOM 635 N N . HIS A 1 87 ? -8.035 -6.300 18.888 1.00 46.81 87 HIS A N 1
ATOM 636 C CA . HIS A 1 87 ? -7.936 -7.728 19.234 1.00 46.81 87 HIS A CA 1
ATOM 637 C C . HIS A 1 87 ? -8.273 -8.701 18.084 1.00 46.81 87 HIS A C 1
ATOM 639 O O . HIS A 1 87 ? -9.036 -8.358 17.189 1.00 46.81 87 HIS A O 1
ATOM 645 N N . ALA A 1 88 ? -7.667 -9.898 18.160 1.00 38.06 88 ALA A N 1
ATOM 646 C CA . ALA A 1 88 ? -7.235 -10.803 17.083 1.00 38.06 88 ALA A CA 1
ATOM 647 C C . ALA A 1 88 ? -8.241 -11.283 16.005 1.00 38.06 88 ALA A C 1
ATOM 649 O O . ALA A 1 88 ? -9.326 -11.750 16.343 1.00 38.06 88 ALA A O 1
ATOM 650 N N . GLY A 1 89 ? -7.782 -11.330 14.741 1.00 47.19 89 GLY A N 1
ATOM 651 C CA . GLY A 1 89 ? -8.383 -12.074 13.622 1.00 47.19 89 GLY A CA 1
ATOM 652 C C . GLY A 1 89 ? -7.473 -12.147 12.376 1.00 47.19 89 GLY A C 1
ATOM 653 O O . GLY A 1 89 ? -7.028 -11.132 11.847 1.00 47.19 89 GLY A O 1
ATOM 654 N N . GLU A 1 90 ? -7.184 -13.349 11.867 1.00 54.91 90 GLU A N 1
ATOM 655 C CA . GLU A 1 90 ? -6.512 -13.560 10.569 1.00 54.91 90 GLU A CA 1
ATOM 656 C C . GLU A 1 90 ? -7.575 -13.737 9.476 1.00 54.91 90 GLU A C 1
ATOM 658 O O . GLU A 1 90 ? -8.341 -14.698 9.502 1.00 54.91 90 GLU A O 1
ATOM 663 N N . GLY A 1 91 ? -7.643 -12.824 8.507 1.00 58.44 91 GLY A N 1
ATOM 664 C CA . GLY A 1 91 ? -8.705 -12.827 7.505 1.00 58.44 91 GLY A CA 1
ATOM 665 C C . GLY A 1 91 ? -8.417 -11.902 6.325 1.00 58.44 91 GLY A C 1
ATOM 666 O O . GLY A 1 91 ? -8.018 -10.750 6.467 1.00 58.44 91 GLY A O 1
ATOM 667 N N . GLY A 1 92 ? -8.624 -12.406 5.110 1.00 62.75 92 GLY A N 1
ATOM 668 C CA . GLY A 1 92 ? -8.592 -11.559 3.917 1.00 62.75 92 GLY A CA 1
ATOM 669 C C . GLY A 1 92 ? -9.724 -10.527 3.933 1.00 62.75 92 GLY A C 1
ATOM 670 O O . GLY A 1 92 ? -10.708 -10.668 4.664 1.00 62.75 92 GLY A O 1
ATOM 671 N N . ALA A 1 93 ? -9.602 -9.495 3.100 1.00 69.00 93 ALA A N 1
ATOM 672 C CA . ALA A 1 93 ? -10.701 -8.567 2.875 1.00 69.00 93 ALA A CA 1
ATOM 673 C C . ALA A 1 93 ? -11.984 -9.313 2.476 1.00 69.00 93 ALA A C 1
ATOM 675 O O . ALA A 1 93 ? -11.946 -10.290 1.729 1.00 69.00 93 ALA A O 1
ATOM 676 N N . THR A 1 94 ? -13.121 -8.863 2.999 1.00 76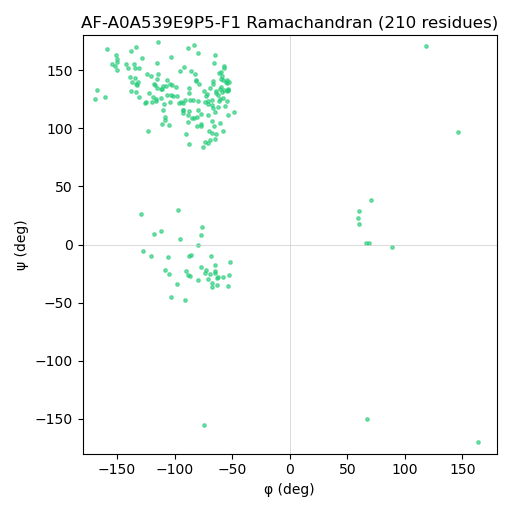.50 94 THR A N 1
ATOM 677 C CA . THR A 1 94 ? -14.421 -9.529 2.839 1.00 76.50 94 THR A CA 1
ATOM 678 C C . THR A 1 94 ? -15.255 -8.900 1.727 1.00 76.50 94 THR A C 1
ATOM 680 O O . THR A 1 94 ? -15.992 -9.607 1.046 1.00 76.50 94 THR A O 1
ATOM 683 N N . LEU A 1 95 ? -15.146 -7.584 1.530 1.00 79.94 95 LEU A N 1
ATOM 684 C CA . LEU A 1 95 ? -15.923 -6.838 0.542 1.00 79.94 95 LEU A CA 1
ATOM 685 C C . LEU A 1 95 ? -15.017 -5.926 -0.285 1.00 79.94 95 LEU A C 1
ATOM 687 O O . LEU A 1 95 ? -14.118 -5.272 0.248 1.00 79.94 95 LEU A O 1
ATOM 691 N N . GLU A 1 96 ? -15.302 -5.870 -1.583 1.00 83.06 96 GLU A N 1
ATOM 692 C CA . GLU A 1 96 ? -14.654 -4.984 -2.543 1.00 83.06 96 GLU A CA 1
ATOM 693 C C . GLU A 1 96 ? -15.706 -4.103 -3.227 1.00 83.06 96 GLU A C 1
ATOM 695 O O . GLU A 1 96 ? -16.707 -4.601 -3.746 1.00 83.06 96 GLU A O 1
ATOM 700 N N . PHE A 1 97 ? -15.467 -2.791 -3.258 1.00 84.69 97 PHE A N 1
ATOM 701 C CA . PHE A 1 97 ? -16.309 -1.830 -3.966 1.00 84.69 97 PHE A CA 1
ATOM 702 C C . PHE A 1 97 ? -15.466 -1.046 -4.968 1.00 84.69 97 PHE A C 1
ATOM 704 O O . PHE A 1 97 ? -14.804 -0.060 -4.628 1.00 84.69 97 PHE A O 1
ATOM 711 N N . THR A 1 98 ? -15.500 -1.480 -6.224 1.00 84.31 98 THR A N 1
ATOM 712 C CA . THR A 1 98 ? -14.808 -0.796 -7.317 1.00 84.31 98 THR A CA 1
ATOM 713 C C . THR A 1 98 ? -15.470 0.544 -7.622 1.00 84.31 98 THR A C 1
ATOM 715 O O . THR A 1 98 ? -16.693 0.621 -7.767 1.00 84.31 98 THR A O 1
ATOM 718 N N . GLN A 1 99 ? -14.674 1.600 -7.789 1.00 81.06 99 GLN A N 1
ATOM 719 C CA . GLN A 1 99 ? -15.169 2.881 -8.287 1.00 81.06 99 GLN A CA 1
ATOM 720 C C . GLN A 1 99 ? -15.776 2.698 -9.693 1.00 81.06 99 GLN A C 1
ATOM 722 O O . GLN A 1 99 ? -15.164 2.033 -10.530 1.00 81.06 99 GLN A O 1
ATOM 727 N N . PRO A 1 100 ? -16.951 3.285 -9.989 1.00 83.75 100 PRO A N 1
ATOM 728 C CA . PRO A 1 100 ? -17.630 3.065 -11.267 1.00 83.75 100 PRO A CA 1
ATOM 729 C C . PRO A 1 100 ? -16.966 3.785 -12.448 1.00 83.75 100 PRO A C 1
ATOM 731 O O . PRO A 1 100 ? -17.143 3.370 -13.589 1.00 83.75 100 PRO A O 1
ATOM 734 N N . ASN A 1 101 ? -16.229 4.876 -12.209 1.00 82.88 101 ASN A N 1
ATOM 735 C CA . ASN A 1 101 ? -15.512 5.608 -13.252 1.00 82.88 101 ASN A CA 1
ATOM 736 C C . ASN A 1 101 ? -14.395 6.492 -12.655 1.00 82.88 101 ASN A C 1
ATOM 738 O O . ASN A 1 101 ? -14.696 7.301 -11.774 1.00 82.88 101 ASN A O 1
ATOM 742 N N . PRO A 1 102 ? -13.136 6.394 -13.115 1.00 81.12 102 PRO A N 1
ATOM 743 C CA . PRO A 1 102 ? -12.582 5.300 -13.914 1.00 81.12 102 PRO A CA 1
ATOM 744 C C . PRO A 1 102 ? -12.715 3.956 -13.186 1.00 81.12 102 PRO A C 1
ATOM 746 O O . PRO A 1 102 ? -12.557 3.888 -11.968 1.00 81.12 102 PRO A O 1
ATOM 749 N N . VAL A 1 103 ? -13.022 2.889 -13.927 1.00 81.25 103 VAL A N 1
ATOM 750 C CA . VAL A 1 103 ? -13.174 1.542 -13.353 1.00 81.25 103 VAL A CA 1
ATOM 751 C C . VAL A 1 103 ? -11.805 0.996 -12.978 1.00 81.25 103 VAL A C 1
ATOM 753 O O . VAL A 1 103 ? -10.907 0.976 -13.819 1.00 81.25 103 VAL A O 1
ATOM 756 N N . TRP A 1 104 ? -11.641 0.532 -11.742 1.00 73.38 104 TRP A N 1
ATOM 757 C CA . TRP A 1 104 ? -10.438 -0.182 -11.308 1.00 73.38 104 TRP A CA 1
ATOM 758 C C . TRP A 1 104 ? -10.126 -1.373 -12.245 1.00 73.38 104 TRP A C 1
ATOM 760 O O . TRP A 1 104 ? -11.046 -2.127 -12.556 1.00 73.38 104 TRP A O 1
ATOM 770 N N . PRO A 1 105 ? -8.879 -1.582 -12.722 1.00 75.69 105 PRO A N 1
ATOM 771 C CA . PRO A 1 105 ? -7.618 -0.921 -12.358 1.00 75.69 105 PRO A CA 1
ATOM 772 C C . PRO A 1 105 ? -7.198 0.223 -13.308 1.00 75.69 105 PRO A C 1
ATOM 774 O O . PRO A 1 105 ? -6.009 0.472 -13.513 1.00 75.69 105 PRO A O 1
ATOM 777 N N . SER A 1 106 ? -8.138 0.921 -13.949 1.00 77.19 106 SER A N 1
ATOM 778 C CA . SER A 1 106 ? -7.828 2.123 -14.742 1.00 77.19 106 SER A CA 1
ATOM 779 C C . SER A 1 106 ? -7.150 3.193 -13.879 1.00 77.19 106 SER A C 1
ATOM 781 O O . SER A 1 106 ? -7.502 3.324 -12.705 1.00 77.19 106 SER A O 1
ATOM 783 N N . PRO A 1 107 ? -6.202 3.989 -14.412 1.00 70.06 107 PRO A N 1
ATOM 784 C CA . PRO A 1 107 ? -5.612 5.075 -13.646 1.00 70.06 107 PRO A CA 1
ATOM 785 C C . PRO A 1 107 ? -6.679 6.076 -13.200 1.00 70.06 107 PRO A C 1
ATOM 787 O O . PRO A 1 107 ? -7.636 6.345 -13.925 1.00 70.06 107 PRO A O 1
ATOM 790 N N . GLY A 1 108 ? -6.524 6.604 -11.985 1.00 73.56 108 GLY A N 1
ATOM 791 C CA . GLY A 1 108 ? -7.560 7.418 -11.343 1.00 73.56 108 GLY A CA 1
ATOM 792 C C . GLY A 1 108 ? -8.811 6.622 -10.947 1.00 73.56 108 GLY A C 1
ATOM 793 O O . GLY A 1 108 ? -9.763 7.197 -10.430 1.00 73.56 108 GLY A O 1
ATOM 794 N N . GLY A 1 109 ? -8.829 5.311 -11.180 1.00 77.19 109 GLY A N 1
ATOM 795 C CA . GLY A 1 109 ? -9.761 4.397 -10.545 1.00 77.19 109 GLY A CA 1
ATOM 796 C C . GLY A 1 109 ? -9.297 4.051 -9.136 1.00 77.19 109 GLY A C 1
ATOM 797 O O . GLY A 1 109 ? -8.147 4.271 -8.753 1.00 77.19 109 GLY A O 1
ATOM 798 N N . GLY A 1 110 ? -10.207 3.483 -8.362 1.00 78.19 110 GLY A N 1
ATOM 799 C CA . GLY A 1 110 ? -9.940 3.044 -7.004 1.00 78.19 110 GLY A CA 1
ATOM 800 C C . GLY A 1 110 ? -10.830 1.872 -6.645 1.00 78.19 110 GLY A C 1
ATOM 801 O O . GLY A 1 110 ? -11.840 1.610 -7.303 1.00 78.19 110 GLY A O 1
ATOM 802 N N . THR A 1 111 ? -10.452 1.177 -5.587 1.00 80.81 111 THR A N 1
ATOM 803 C CA . THR A 1 111 ? -11.271 0.137 -4.983 1.00 80.81 111 THR A CA 1
ATOM 804 C C . THR A 1 111 ? -11.300 0.368 -3.479 1.00 80.81 111 THR A C 1
ATOM 806 O O . THR A 1 111 ? -10.290 0.757 -2.888 1.00 80.81 111 THR A O 1
ATOM 809 N N . ILE A 1 112 ? -12.474 0.221 -2.870 1.00 83.81 112 ILE A N 1
ATOM 810 C CA . ILE A 1 112 ? -12.610 0.222 -1.415 1.00 83.81 112 ILE A CA 1
ATOM 811 C C . ILE A 1 112 ? -12.571 -1.227 -0.979 1.00 83.81 112 ILE A C 1
ATOM 813 O O . ILE A 1 112 ? -13.390 -2.034 -1.412 1.00 83.81 112 ILE A O 1
ATOM 817 N N . ILE A 1 113 ? -11.621 -1.523 -0.107 1.00 83.56 113 ILE A N 1
ATOM 818 C CA . ILE A 1 113 ? -11.425 -2.844 0.464 1.00 83.56 113 ILE A CA 1
ATOM 819 C C . ILE A 1 113 ? -11.901 -2.777 1.911 1.00 83.56 113 ILE A C 1
ATOM 821 O O . ILE A 1 113 ? -11.539 -1.861 2.650 1.00 83.56 113 ILE A O 1
ATOM 825 N N . THR A 1 114 ? -12.762 -3.705 2.313 1.00 80.56 114 THR A N 1
ATOM 826 C CA . THR A 1 114 ? -13.310 -3.758 3.671 1.00 80.56 114 THR A CA 1
ATOM 827 C C . THR A 1 114 ? -13.229 -5.177 4.207 1.00 80.56 114 THR A C 1
ATOM 829 O O . THR A 1 114 ? -13.511 -6.142 3.498 1.00 80.56 114 THR A O 1
ATOM 832 N N . TRP A 1 115 ? -12.853 -5.304 5.473 1.00 80.12 115 TRP A N 1
ATOM 833 C CA . TRP A 1 115 ? -12.884 -6.559 6.213 1.00 80.12 115 TRP A CA 1
ATOM 834 C C . TRP A 1 115 ? -14.179 -6.647 7.013 1.00 80.12 115 TRP A C 1
ATOM 836 O O . TRP A 1 115 ? -14.711 -5.628 7.453 1.00 80.12 115 TRP A O 1
ATOM 846 N N . ASP A 1 116 ? -14.676 -7.862 7.223 1.00 79.81 116 ASP A N 1
ATOM 847 C CA . ASP A 1 116 ? -15.681 -8.111 8.250 1.00 79.81 116 ASP A CA 1
ATOM 848 C C . ASP A 1 116 ? -15.091 -7.735 9.614 1.00 79.81 116 ASP A C 1
ATOM 850 O O . ASP A 1 116 ? -14.252 -8.450 10.161 1.00 79.81 116 ASP A O 1
ATOM 854 N N . ALA A 1 117 ? -15.525 -6.594 10.146 1.00 78.62 117 ALA A N 1
ATOM 855 C CA . ALA A 1 117 ? -15.019 -6.048 11.398 1.00 78.62 117 ALA A CA 1
ATOM 856 C C . ALA A 1 117 ? -15.342 -6.927 12.621 1.00 78.62 117 ALA A C 1
ATOM 858 O O . ALA A 1 117 ? -14.706 -6.761 13.658 1.00 78.62 117 ALA A O 1
ATOM 859 N N . VAL A 1 118 ? -16.308 -7.847 12.516 1.00 78.00 118 VAL A N 1
ATOM 860 C CA . VAL A 1 118 ? -16.722 -8.726 13.618 1.00 78.00 118 VAL A CA 1
ATOM 861 C C . VAL A 1 118 ? -15.930 -10.028 13.600 1.00 78.00 118 VAL A C 1
ATOM 863 O O . VAL A 1 118 ? -15.427 -10.444 14.640 1.00 78.00 118 VAL A O 1
ATOM 866 N N . ASN A 1 119 ? -15.812 -10.669 12.434 1.00 80.44 119 ASN A N 1
ATOM 867 C CA . ASN A 1 119 ? -15.234 -12.015 12.342 1.00 80.44 119 ASN A CA 1
ATOM 868 C C . ASN A 1 119 ? -13.807 -12.049 11.778 1.00 80.44 119 ASN A C 1
ATOM 870 O O . ASN A 1 119 ? -13.069 -12.984 12.068 1.00 80.44 119 ASN A O 1
ATOM 874 N N . ASN A 1 120 ? -13.415 -11.054 10.977 1.00 79.81 120 ASN A N 1
ATOM 875 C CA . ASN A 1 120 ? -12.153 -11.042 10.228 1.00 79.81 120 ASN A CA 1
ATOM 876 C C . ASN A 1 120 ? -11.366 -9.742 10.436 1.00 79.81 120 ASN A C 1
ATOM 878 O O . ASN A 1 120 ? -10.606 -9.330 9.551 1.00 79.81 120 ASN A O 1
ATOM 882 N N . CYS A 1 121 ? -11.550 -9.064 11.573 1.00 81.38 121 CYS A N 1
ATOM 883 C CA . CYS A 1 121 ? -10.783 -7.853 11.811 1.00 81.38 121 CYS A CA 1
ATOM 884 C C . CYS A 1 121 ? -9.293 -8.177 11.915 1.00 81.38 121 CYS A C 1
ATOM 886 O O . CYS A 1 121 ? -8.906 -9.082 12.648 1.00 81.38 121 CYS A O 1
ATOM 888 N N . GLN A 1 122 ? -8.474 -7.436 11.169 1.00 80.19 122 GLN A N 1
ATOM 889 C CA . GLN A 1 122 ? -7.037 -7.659 11.129 1.00 80.19 122 GLN A CA 1
ATOM 890 C C . GLN A 1 122 ? -6.342 -7.076 12.340 1.00 80.19 122 GLN A C 1
ATOM 892 O O . GLN A 1 122 ? -6.628 -5.96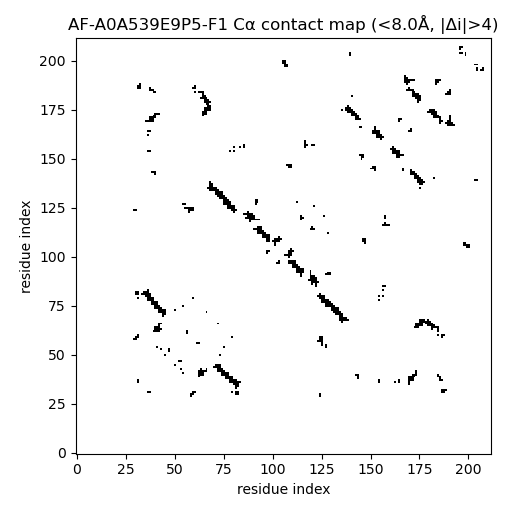0 12.772 1.00 80.19 122 GLN A O 1
ATOM 897 N N . THR A 1 123 ? -5.392 -7.848 12.847 1.00 75.19 123 THR A N 1
ATOM 898 C CA . THR A 1 123 ? -4.685 -7.548 14.083 1.00 75.19 123 THR A CA 1
ATOM 899 C C . THR A 1 123 ? -3.212 -7.805 13.956 1.00 75.19 123 THR A C 1
ATOM 901 O O . THR A 1 123 ? -2.798 -8.813 13.391 1.00 75.19 123 THR A O 1
ATOM 904 N N . GLY A 1 124 ? -2.435 -6.911 14.537 1.00 78.81 124 GLY A N 1
ATOM 905 C CA . GLY A 1 124 ? -1.007 -6.833 14.307 1.00 78.81 124 GLY A CA 1
ATOM 906 C C . GLY A 1 124 ? -0.668 -5.490 13.690 1.00 78.81 124 GLY A C 1
ATOM 907 O O . GLY A 1 124 ? -1.545 -4.710 13.322 1.00 78.81 124 GLY A O 1
ATOM 908 N N . GLU A 1 125 ? 0.625 -5.214 13.603 1.00 84.75 125 GLU A N 1
ATOM 909 C CA . GLU A 1 125 ? 1.100 -3.941 13.076 1.00 84.75 125 GLU A CA 1
ATOM 910 C C . GLU A 1 125 ? 0.699 -3.763 11.605 1.00 84.75 125 GLU A C 1
ATOM 912 O O . GLU A 1 125 ? 0.375 -2.654 11.187 1.00 84.75 125 GLU A O 1
ATOM 917 N N . VAL A 1 126 ? 0.679 -4.860 10.836 1.00 89.38 126 VAL A N 1
ATOM 918 C CA . VAL A 1 126 ? 0.464 -4.863 9.387 1.00 89.38 126 VAL A CA 1
ATOM 919 C C . VAL A 1 126 ? -0.680 -5.794 8.995 1.00 89.38 126 VAL A C 1
ATOM 921 O O . VAL A 1 126 ? -0.612 -7.003 9.199 1.00 89.38 126 VAL A O 1
ATOM 924 N N . ALA A 1 127 ? -1.692 -5.234 8.338 1.00 88.81 127 ALA A N 1
ATOM 925 C CA . ALA A 1 127 ? -2.775 -5.960 7.690 1.00 88.81 127 ALA A CA 1
ATOM 926 C C . ALA A 1 127 ? -2.562 -6.011 6.169 1.00 88.81 127 ALA A C 1
ATOM 928 O O . ALA A 1 127 ? -2.221 -5.005 5.543 1.00 88.81 127 ALA A O 1
ATOM 929 N N . VAL A 1 128 ? -2.805 -7.167 5.549 1.00 89.50 128 VAL A N 1
ATOM 930 C CA . VAL A 1 128 ? -2.713 -7.327 4.089 1.00 89.50 128 VAL A CA 1
ATOM 931 C C . VAL A 1 128 ? -4.089 -7.084 3.470 1.00 89.50 128 VAL A C 1
ATOM 933 O O . VAL A 1 128 ? -5.013 -7.868 3.670 1.00 89.50 128 VAL A O 1
ATOM 936 N N . ALA A 1 129 ? -4.226 -6.011 2.690 1.00 87.38 129 ALA A N 1
ATOM 937 C CA . ALA A 1 129 ? -5.466 -5.688 1.977 1.00 87.38 129 ALA A CA 1
ATOM 938 C C . ALA A 1 129 ? -5.641 -6.510 0.697 1.00 87.38 129 ALA A C 1
ATOM 940 O O . ALA A 1 129 ? -6.758 -6.821 0.298 1.00 87.38 129 ALA A O 1
ATOM 941 N N . GLY A 1 130 ? -4.535 -6.880 0.057 1.00 87.44 130 GLY A N 1
ATOM 942 C CA . GLY A 1 130 ? -4.539 -7.653 -1.176 1.00 87.44 130 GLY A CA 1
ATOM 943 C C . GLY A 1 130 ? -3.194 -7.573 -1.881 1.00 87.44 130 GLY A C 1
ATOM 944 O O . GLY A 1 130 ? -2.215 -7.076 -1.320 1.00 87.44 130 GLY A O 1
ATOM 945 N N . TYR A 1 131 ? -3.137 -8.062 -3.117 1.00 89.75 131 TYR A N 1
ATOM 946 C CA . TYR A 1 131 ? -1.941 -7.959 -3.945 1.00 89.75 131 TYR A CA 1
ATOM 947 C C . TYR A 1 131 ? -2.265 -7.888 -5.433 1.00 89.75 131 TYR A C 1
ATOM 949 O O . TYR A 1 131 ? -3.319 -8.332 -5.884 1.00 89.75 131 TYR A O 1
ATOM 957 N N . PHE A 1 132 ? -1.304 -7.378 -6.194 1.00 87.44 132 PHE A N 1
ATOM 958 C CA . PHE A 1 132 ? -1.316 -7.350 -7.650 1.00 87.44 132 PHE A CA 1
ATOM 959 C C . PHE A 1 132 ? -0.200 -8.224 -8.200 1.00 87.44 132 PHE A C 1
ATOM 961 O O . PHE A 1 132 ? 0.883 -8.305 -7.620 1.00 87.44 132 PHE A O 1
ATOM 968 N N . TYR A 1 133 ? -0.455 -8.849 -9.343 1.00 91.25 133 TYR A N 1
ATOM 969 C CA . TYR A 1 133 ? 0.592 -9.413 -10.181 1.00 91.25 133 TYR A CA 1
ATOM 970 C C . TYR A 1 133 ? 0.986 -8.364 -11.216 1.00 91.25 133 TYR A C 1
ATOM 972 O O . TYR A 1 133 ? 0.128 -7.915 -11.977 1.00 91.25 133 TYR A O 1
ATOM 980 N N . MET A 1 134 ? 2.255 -7.959 -11.257 1.00 91.56 134 MET A N 1
ATOM 981 C CA . MET A 1 134 ? 2.693 -6.983 -12.255 1.00 91.56 134 MET A CA 1
ATOM 982 C C . MET A 1 134 ? 4.154 -7.128 -12.671 1.00 91.56 134 MET A C 1
ATOM 984 O O . MET A 1 134 ? 4.996 -7.615 -11.920 1.00 91.56 134 MET A O 1
ATOM 988 N N . THR A 1 135 ? 4.447 -6.616 -13.864 1.00 94.31 135 THR A N 1
ATOM 989 C CA . THR A 1 135 ? 5.796 -6.416 -14.396 1.00 94.31 135 THR A CA 1
ATOM 990 C C . THR A 1 135 ? 5.880 -4.995 -14.937 1.00 94.31 135 THR A C 1
ATOM 992 O O . THR A 1 135 ? 5.042 -4.594 -15.743 1.00 94.31 135 THR A O 1
ATOM 995 N N . ALA A 1 136 ? 6.880 -4.234 -14.495 1.00 93.38 136 ALA A N 1
ATOM 996 C CA . ALA A 1 136 ? 7.200 -2.933 -15.072 1.00 93.38 136 ALA A CA 1
ATOM 997 C C . ALA A 1 136 ? 8.229 -3.121 -16.193 1.00 93.38 136 ALA A C 1
ATOM 999 O O . ALA A 1 136 ? 9.287 -3.697 -15.953 1.00 93.38 136 ALA A O 1
ATOM 1000 N N . TYR A 1 137 ? 7.924 -2.658 -17.404 1.00 93.25 137 TYR A N 1
ATOM 1001 C CA . TYR A 1 137 ? 8.830 -2.764 -18.559 1.00 93.25 137 TYR A CA 1
ATOM 1002 C C . TYR A 1 137 ? 9.769 -1.558 -18.695 1.00 93.25 137 TYR A C 1
ATOM 1004 O O . TYR A 1 137 ? 10.869 -1.688 -19.224 1.00 93.25 137 TYR A O 1
ATOM 1012 N N . ASP A 1 138 ? 9.369 -0.424 -18.124 1.00 92.38 138 ASP A N 1
ATOM 1013 C CA . ASP A 1 138 ? 10.122 0.826 -18.076 1.00 92.38 138 ASP A CA 1
ATOM 1014 C C . ASP A 1 138 ? 10.197 1.338 -16.632 1.00 92.38 138 ASP A C 1
ATOM 1016 O O . ASP A 1 138 ? 9.374 0.928 -15.799 1.00 92.38 138 ASP A O 1
ATOM 1020 N N . PRO A 1 139 ? 11.149 2.237 -16.308 1.00 93.19 139 PRO A N 1
ATOM 1021 C CA . PRO A 1 139 ? 11.181 2.878 -15.005 1.00 93.19 139 PRO A CA 1
ATOM 1022 C C . PRO A 1 139 ? 9.843 3.553 -14.676 1.00 93.19 139 PRO A C 1
ATOM 1024 O O . PRO A 1 139 ? 9.351 4.381 -15.443 1.00 93.19 139 PRO A O 1
ATOM 1027 N N . ALA A 1 140 ? 9.232 3.185 -13.550 1.00 89.75 140 ALA A N 1
ATOM 1028 C CA . ALA A 1 140 ? 7.874 3.603 -13.217 1.00 89.75 140 ALA A CA 1
ATOM 1029 C C . ALA A 1 140 ? 7.612 3.618 -11.708 1.00 89.75 140 ALA A C 1
ATOM 1031 O O . ALA A 1 140 ? 8.206 2.861 -10.942 1.00 89.75 140 ALA A O 1
ATOM 1032 N N . THR A 1 141 ? 6.641 4.436 -11.297 1.00 89.94 141 THR A N 1
ATOM 1033 C CA . THR A 1 141 ? 6.174 4.519 -9.907 1.00 89.94 141 THR A CA 1
ATOM 1034 C C . THR A 1 141 ? 4.714 4.088 -9.807 1.00 89.94 141 THR A C 1
ATOM 1036 O O . THR A 1 141 ? 3.829 4.670 -10.449 1.00 89.94 141 THR A O 1
ATOM 1039 N N . MET A 1 142 ? 4.449 3.111 -8.943 1.00 89.75 142 MET A N 1
ATOM 1040 C CA . MET A 1 142 ? 3.106 2.760 -8.489 1.00 89.75 142 MET A CA 1
ATOM 1041 C C . MET A 1 142 ? 2.861 3.423 -7.136 1.00 89.75 142 MET A C 1
ATOM 1043 O O . MET A 1 142 ? 3.668 3.290 -6.223 1.00 89.75 142 MET A O 1
ATOM 1047 N N . ARG A 1 143 ? 1.763 4.163 -6.993 1.00 89.31 143 ARG A N 1
ATOM 1048 C CA . ARG A 1 143 ? 1.486 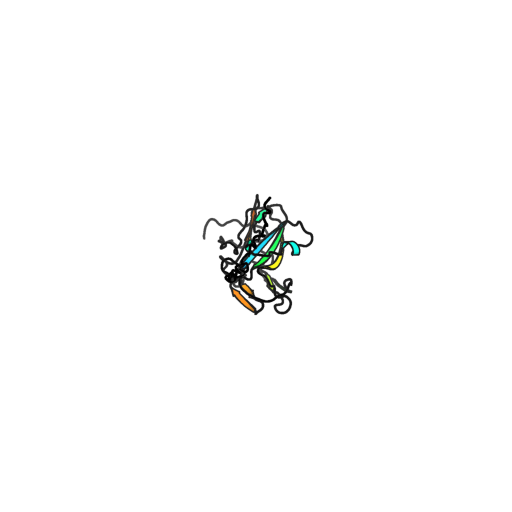4.957 -5.792 1.00 89.31 143 ARG A CA 1
ATOM 1049 C C . ARG A 1 143 ? 0.050 4.756 -5.339 1.00 89.31 143 ARG A C 1
ATOM 1051 O O . ARG A 1 143 ? -0.845 4.671 -6.178 1.00 89.31 143 ARG A O 1
ATOM 1058 N N . ILE A 1 144 ? -0.140 4.734 -4.024 1.00 89.81 144 ILE A N 1
ATOM 1059 C CA . ILE A 1 144 ? -1.455 4.826 -3.396 1.00 89.81 144 ILE A CA 1
ATOM 1060 C C . ILE A 1 144 ? -1.868 6.298 -3.391 1.00 89.81 144 ILE A C 1
ATOM 1062 O O . ILE A 1 144 ? -1.136 7.152 -2.896 1.00 89.81 144 ILE A O 1
ATOM 1066 N N . ILE A 1 145 ? -3.021 6.601 -3.977 1.00 88.75 145 ILE A N 1
ATOM 1067 C CA . ILE A 1 145 ? -3.584 7.953 -4.010 1.00 88.75 145 ILE A CA 1
ATOM 1068 C C . ILE A 1 145 ? -4.894 7.986 -3.216 1.00 88.75 145 ILE A C 1
ATOM 1070 O O . ILE A 1 145 ? -5.543 6.943 -3.088 1.00 88.75 145 ILE A O 1
ATOM 1074 N N . PRO A 1 146 ? -5.311 9.158 -2.708 1.00 89.69 146 PRO A N 1
ATOM 1075 C CA . PRO A 1 146 ? -6.641 9.330 -2.149 1.00 89.69 146 PRO A CA 1
ATOM 1076 C C . PRO A 1 146 ? -7.707 8.972 -3.181 1.00 89.69 146 PRO A C 1
ATOM 1078 O O . PRO A 1 146 ? -7.492 9.092 -4.393 1.00 89.69 146 PRO A O 1
ATOM 1081 N N . ARG A 1 147 ? -8.870 8.531 -2.703 1.00 86.25 147 ARG A N 1
ATOM 1082 C CA . ARG A 1 147 ? -9.961 8.126 -3.582 1.00 86.25 147 ARG A CA 1
ATOM 1083 C C . ARG A 1 147 ? -10.396 9.318 -4.448 1.00 86.25 147 ARG A C 1
ATOM 1085 O O . ARG A 1 147 ? -10.763 10.348 -3.895 1.00 86.25 147 ARG A O 1
ATOM 1092 N N . PRO A 1 148 ? -10.427 9.212 -5.787 1.00 81.31 148 PRO A N 1
ATOM 1093 C CA . PRO A 1 148 ? -10.617 10.404 -6.620 1.00 81.31 148 PRO A CA 1
ATOM 1094 C C . PRO A 1 148 ? -11.966 11.120 -6.489 1.00 81.31 148 PRO A C 1
ATOM 1096 O O . PRO A 1 148 ? -12.042 12.311 -6.785 1.00 81.31 148 PRO A O 1
ATOM 1099 N N . VAL A 1 149 ? -13.017 10.428 -6.033 1.00 80.44 149 VAL A N 1
ATOM 1100 C CA . VAL A 1 149 ? -14.358 11.022 -5.876 1.00 80.44 149 VAL A CA 1
ATOM 1101 C C . VAL A 1 149 ? -14.426 12.080 -4.771 1.00 80.44 149 VAL A C 1
ATOM 1103 O O . VAL A 1 149 ? -15.127 13.073 -4.927 1.00 80.44 149 VAL A O 1
ATOM 1106 N N . ASP A 1 150 ? -13.707 11.880 -3.668 1.00 85.81 150 ASP A N 1
ATOM 1107 C CA . ASP A 1 150 ? -13.745 12.751 -2.487 1.00 85.81 150 ASP A CA 1
ATOM 1108 C C . ASP A 1 150 ? -12.362 13.228 -2.040 1.00 85.81 150 ASP A C 1
ATOM 1110 O O . ASP A 1 150 ? -12.267 14.065 -1.151 1.00 85.81 150 ASP A O 1
ATOM 1114 N N . GLN A 1 151 ? -11.301 12.732 -2.676 1.00 87.88 151 GLN A N 1
ATOM 1115 C CA . GLN A 1 151 ? -9.903 13.022 -2.364 1.00 87.88 151 GLN A CA 1
ATOM 1116 C C . GLN A 1 151 ? -9.508 12.615 -0.938 1.00 87.88 151 GLN A C 1
ATOM 1118 O O . GLN A 1 151 ? -8.591 13.194 -0.358 1.00 87.88 151 GLN A O 1
ATOM 1123 N N . ILE A 1 152 ? -10.168 11.593 -0.377 1.00 90.00 152 ILE A N 1
ATOM 1124 C CA . ILE A 1 152 ? -9.892 11.102 0.977 1.00 90.00 152 ILE A CA 1
ATOM 1125 C C . ILE A 1 152 ? -9.278 9.702 0.912 1.00 90.00 152 ILE A C 1
ATOM 1127 O O . ILE A 1 152 ? -9.752 8.806 0.210 1.00 90.00 152 ILE A O 1
ATOM 1131 N N . SER A 1 153 ? -8.210 9.513 1.679 1.00 91.00 153 SER A N 1
ATOM 1132 C CA . SER A 1 153 ? -7.689 8.209 2.087 1.00 91.00 153 SER A CA 1
ATOM 1133 C C . SER A 1 153 ? -8.004 8.000 3.560 1.00 91.00 153 SER A C 1
ATOM 1135 O O . SER A 1 153 ? -7.844 8.921 4.359 1.00 91.00 153 SER A O 1
ATOM 1137 N N . LYS A 1 154 ? -8.461 6.805 3.926 1.00 92.12 154 LYS A N 1
ATOM 1138 C CA . LYS A 1 154 ? -8.800 6.480 5.311 1.00 92.12 154 LYS A CA 1
ATOM 1139 C C . LYS A 1 154 ? -8.580 5.008 5.618 1.00 92.12 154 LYS A C 1
ATOM 1141 O O . LYS A 1 154 ? -8.721 4.163 4.737 1.00 92.12 154 LYS A O 1
ATOM 1146 N N . VAL A 1 155 ? -8.260 4.735 6.876 1.00 90.31 155 VAL A N 1
ATOM 1147 C CA . VAL A 1 155 ? -8.220 3.392 7.465 1.00 90.31 155 VAL A CA 1
ATOM 1148 C C . VAL A 1 155 ? -9.246 3.358 8.586 1.00 90.31 155 VAL A C 1
ATOM 1150 O O . VAL A 1 155 ? -9.378 4.325 9.331 1.00 90.31 155 VAL A O 1
ATOM 1153 N N . ALA A 1 156 ? -9.994 2.265 8.681 1.00 88.50 156 ALA A N 1
ATOM 1154 C CA . ALA A 1 156 ? -10.943 2.041 9.760 1.00 88.50 156 ALA A CA 1
ATOM 1155 C C . ALA A 1 156 ? -10.430 0.924 10.670 1.00 88.50 156 ALA A C 1
ATOM 1157 O O . ALA A 1 156 ? -9.941 -0.098 10.189 1.00 88.50 156 ALA A O 1
ATOM 1158 N N . SER A 1 157 ? -10.544 1.123 11.979 1.00 85.44 157 SER A N 1
ATOM 1159 C CA . SER A 1 157 ? -10.210 0.113 12.983 1.00 85.44 157 SER A CA 1
ATOM 1160 C C . SER A 1 157 ? -11.375 -0.869 13.203 1.00 85.44 157 SER A C 1
ATOM 1162 O O . SER A 1 157 ? -12.490 -0.627 12.734 1.00 85.44 157 SER A O 1
ATOM 1164 N N . CYS A 1 158 ? -11.169 -1.952 13.966 1.00 83.38 158 CYS A N 1
ATOM 1165 C CA . CYS A 1 158 ? -12.245 -2.914 14.278 1.00 83.38 158 CYS A CA 1
ATOM 1166 C C . CYS A 1 158 ? -13.449 -2.269 14.982 1.00 83.38 158 CYS A C 1
ATOM 1168 O O . CYS A 1 158 ? -14.576 -2.730 14.838 1.00 83.38 158 CYS A O 1
ATOM 1170 N N . GLY A 1 159 ? -13.229 -1.176 15.722 1.00 84.38 159 GLY A N 1
ATOM 1171 C CA . GLY A 1 159 ? -14.296 -0.405 16.365 1.00 84.38 159 GLY A CA 1
ATOM 1172 C C . GLY A 1 159 ? -15.076 0.497 15.406 1.00 84.38 159 GLY A C 1
ATOM 1173 O O . GLY A 1 159 ? -15.860 1.321 15.865 1.00 84.38 159 GLY A O 1
ATOM 1174 N N . SER A 1 160 ? -14.846 0.384 14.092 1.00 84.12 160 SER A N 1
ATOM 1175 C CA . SER A 1 160 ? -15.364 1.299 13.065 1.00 84.12 160 SER A CA 1
ATOM 1176 C C . SER A 1 160 ? -14.918 2.755 13.257 1.00 84.12 160 SER A C 1
ATOM 1178 O O . SER A 1 160 ? -15.560 3.678 12.758 1.00 84.12 160 SER A O 1
ATOM 1180 N N . PHE A 1 161 ? -13.806 2.976 13.966 1.00 87.38 161 PHE A N 1
ATOM 1181 C CA . PHE A 1 161 ? -13.195 4.298 14.064 1.00 87.38 161 PHE A CA 1
ATOM 1182 C C . PHE A 1 161 ? -12.391 4.558 12.796 1.00 87.38 161 PHE A C 1
ATOM 1184 O O . PHE A 1 161 ? -11.424 3.847 12.522 1.00 87.38 161 PHE A O 1
ATOM 1191 N N . GLU A 1 162 ? -12.808 5.555 12.019 1.00 90.38 162 GLU A N 1
ATOM 1192 C CA . GLU A 1 162 ? -12.104 5.975 10.811 1.00 90.38 162 GLU A CA 1
ATOM 1193 C C . GLU A 1 162 ? -11.024 7.010 11.144 1.00 90.38 162 GLU A C 1
ATOM 1195 O O . GLU A 1 162 ? -11.295 8.036 11.770 1.00 90.38 162 GLU A O 1
ATOM 1200 N N . THR A 1 163 ? -9.814 6.773 10.650 1.00 93.38 163 THR A N 1
ATOM 1201 C CA . THR A 1 163 ? -8.712 7.734 10.660 1.00 93.38 163 THR A CA 1
ATOM 1202 C C . THR A 1 163 ? -8.472 8.210 9.235 1.00 93.38 163 THR A C 1
ATOM 1204 O O . THR A 1 163 ? -8.202 7.408 8.337 1.00 93.38 163 THR A O 1
ATOM 1207 N N . ILE A 1 164 ? -8.582 9.522 9.019 1.00 94.75 164 ILE A N 1
ATOM 1208 C CA . ILE A 1 164 ? -8.216 10.146 7.746 1.00 94.75 164 ILE A CA 1
ATOM 1209 C C . ILE A 1 164 ? -6.695 10.186 7.646 1.00 94.75 164 ILE A C 1
ATOM 1211 O O . ILE A 1 164 ? -6.016 10.616 8.574 1.00 94.75 164 ILE A O 1
ATOM 1215 N N . LEU A 1 165 ? -6.187 9.760 6.497 1.00 93.94 165 LEU A N 1
ATOM 1216 C CA . LEU A 1 165 ? -4.768 9.699 6.196 1.00 93.94 165 LEU A CA 1
ATOM 1217 C C . LEU A 1 165 ? -4.327 10.910 5.379 1.00 93.94 165 LEU A C 1
ATOM 1219 O O . LEU A 1 165 ? -4.964 11.271 4.386 1.00 93.94 165 LEU A O 1
ATOM 1223 N N . SER A 1 166 ? -3.195 11.487 5.761 1.00 94.00 166 SER A N 1
ATOM 1224 C CA . SER A 1 166 ? -2.462 12.492 5.006 1.00 94.00 166 SER A CA 1
ATOM 1225 C C . SER A 1 166 ? -1.808 11.869 3.777 1.00 94.00 166 SER A C 1
ATOM 1227 O O . SER A 1 166 ? -0.968 10.975 3.880 1.00 94.00 166 SER A O 1
ATOM 1229 N N . TYR A 1 167 ? -2.117 12.411 2.599 1.00 90.12 167 TYR A N 1
ATOM 1230 C CA . TYR A 1 167 ? -1.519 11.971 1.336 1.00 90.12 167 TYR A CA 1
ATOM 1231 C C . TYR A 1 167 ? 0.022 11.983 1.353 1.00 90.12 167 TYR A C 1
ATOM 1233 O O . TYR A 1 167 ? 0.645 11.103 0.767 1.00 90.12 167 TYR A O 1
ATOM 1241 N N . TYR A 1 168 ? 0.630 12.955 2.040 1.00 89.06 168 TYR A N 1
ATOM 1242 C CA . TYR A 1 168 ? 2.084 13.147 2.064 1.00 89.06 168 TYR A CA 1
ATOM 1243 C C . TYR A 1 168 ? 2.799 12.324 3.142 1.00 89.06 168 TYR A C 1
ATOM 1245 O O . TYR A 1 168 ? 3.972 11.995 2.997 1.00 89.06 168 TYR A O 1
ATOM 1253 N N . ASN A 1 169 ? 2.121 11.993 4.240 1.00 93.19 169 ASN A N 1
ATOM 1254 C CA . ASN A 1 169 ? 2.783 11.358 5.385 1.00 93.19 169 ASN A CA 1
ATOM 1255 C C . ASN A 1 169 ? 2.415 9.884 5.539 1.00 93.19 169 ASN A C 1
ATOM 1257 O O . ASN A 1 169 ? 3.168 9.137 6.161 1.00 93.19 169 ASN A O 1
ATOM 1261 N N . ASP A 1 170 ? 1.278 9.472 4.973 1.00 95.25 170 ASP A N 1
ATOM 1262 C CA . ASP A 1 170 ? 0.645 8.209 5.346 1.00 95.25 170 ASP A CA 1
ATOM 1263 C C . ASP A 1 170 ? 0.494 7.229 4.181 1.00 95.25 170 ASP A C 1
ATOM 1265 O O . ASP A 1 170 ? 0.168 6.064 4.414 1.00 95.25 170 ASP A O 1
ATOM 1269 N N . LEU A 1 171 ? 0.746 7.664 2.939 1.00 95.00 171 LEU A N 1
ATOM 1270 C CA . LEU A 1 171 ? 0.603 6.835 1.740 1.00 95.00 171 LEU A CA 1
ATOM 1271 C C . LEU A 1 171 ? 1.958 6.532 1.086 1.00 95.00 171 LEU A C 1
ATOM 1273 O O . LEU A 1 171 ? 2.727 7.429 0.745 1.00 95.00 171 LEU A O 1
ATOM 1277 N N . GLY A 1 172 ? 2.235 5.246 0.875 1.00 94.88 172 GLY A N 1
ATOM 1278 C CA . GLY A 1 172 ? 3.470 4.756 0.267 1.00 94.88 172 GLY A CA 1
ATOM 1279 C C . GLY A 1 172 ? 3.440 4.649 -1.259 1.00 94.88 172 GLY A C 1
ATOM 1280 O O . GLY A 1 172 ? 2.397 4.719 -1.922 1.00 94.88 172 GLY A O 1
ATOM 1281 N N . CYS A 1 173 ? 4.621 4.417 -1.833 1.00 94.50 173 CYS A N 1
ATOM 1282 C CA . CYS A 1 173 ? 4.773 4.105 -3.251 1.00 94.50 173 CYS A CA 1
ATOM 1283 C C . CYS A 1 173 ? 5.840 3.035 -3.490 1.00 94.50 173 CYS A C 1
ATOM 1285 O O . CYS A 1 173 ? 6.804 2.911 -2.740 1.00 94.50 173 CYS A O 1
ATOM 1287 N N . ALA A 1 174 ? 5.672 2.290 -4.576 1.00 95.25 174 ALA A N 1
ATOM 1288 C CA . ALA A 1 174 ? 6.651 1.361 -5.099 1.00 95.25 174 ALA A CA 1
ATOM 1289 C C . ALA A 1 174 ? 7.325 1.971 -6.329 1.00 95.25 174 ALA A C 1
ATOM 1291 O O . ALA A 1 174 ? 6.651 2.564 -7.179 1.00 95.25 174 ALA A O 1
ATOM 1292 N N . TYR A 1 175 ? 8.640 1.811 -6.429 1.00 95.25 175 TYR A N 1
ATOM 1293 C CA . TYR A 1 175 ? 9.422 2.269 -7.569 1.00 95.25 175 TYR A CA 1
ATOM 1294 C C . TYR A 1 175 ? 10.068 1.090 -8.291 1.00 95.25 175 TYR A C 1
ATOM 1296 O O . TYR A 1 175 ? 10.587 0.162 -7.670 1.00 95.25 175 TYR A O 1
ATOM 1304 N N . PHE A 1 176 ? 10.013 1.128 -9.617 1.00 95.06 176 PHE A N 1
ATOM 1305 C CA . PHE A 1 176 ? 10.579 0.117 -10.493 1.00 95.06 176 PHE A CA 1
ATOM 1306 C C . PHE A 1 176 ? 11.621 0.777 -11.379 1.00 95.06 176 PHE A C 1
ATOM 1308 O O . PHE A 1 176 ? 11.303 1.731 -12.080 1.00 95.06 176 PHE A O 1
ATOM 1315 N N . ALA A 1 177 ? 12.859 0.293 -11.347 1.00 96.06 177 ALA A N 1
ATOM 1316 C CA . ALA A 1 177 ? 13.950 0.827 -12.160 1.00 96.06 177 ALA A CA 1
ATOM 1317 C C . ALA A 1 177 ? 15.068 -0.204 -12.325 1.00 96.06 177 ALA A C 1
ATOM 1319 O O . ALA A 1 177 ? 15.121 -1.213 -11.617 1.00 96.06 177 ALA A O 1
ATOM 1320 N N . GLN A 1 178 ? 16.010 0.064 -13.232 1.00 94.88 178 GLN A N 1
ATOM 1321 C CA . GLN A 1 178 ? 17.249 -0.707 -13.290 1.00 94.88 178 GLN A CA 1
ATOM 1322 C C . GLN A 1 178 ? 17.971 -0.614 -11.934 1.00 94.88 178 GLN A C 1
ATOM 1324 O O . GLN A 1 178 ? 18.199 0.480 -11.423 1.00 94.88 178 GLN A O 1
ATOM 1329 N N . GLY A 1 179 ? 18.305 -1.759 -11.334 1.00 91.12 179 GLY A N 1
ATOM 1330 C CA . GLY A 1 179 ? 18.965 -1.819 -10.024 1.00 91.12 179 GLY A CA 1
ATOM 1331 C C . GLY A 1 179 ? 18.033 -1.843 -8.805 1.00 91.12 179 GLY A C 1
ATOM 1332 O O . GLY A 1 179 ? 18.531 -1.990 -7.695 1.00 91.12 179 GLY A O 1
ATOM 1333 N N . GLY A 1 180 ? 16.707 -1.762 -8.978 1.00 87.38 180 GLY A N 1
ATOM 1334 C CA . GLY A 1 180 ? 15.762 -2.009 -7.880 1.00 87.38 180 GLY A CA 1
ATOM 1335 C C . GLY A 1 180 ? 15.731 -0.926 -6.799 1.00 87.38 180 GLY A C 1
ATOM 1336 O O . GLY A 1 180 ? 15.614 -1.240 -5.617 1.00 87.38 180 GLY A O 1
ATOM 1337 N N . ILE A 1 181 ? 15.852 0.340 -7.203 1.00 90.44 181 ILE A N 1
ATOM 1338 C CA . ILE A 1 181 ? 15.793 1.498 -6.300 1.00 90.44 181 ILE A CA 1
ATOM 1339 C C . ILE A 1 181 ? 14.494 1.447 -5.473 1.00 90.44 181 ILE A C 1
ATOM 1341 O O . ILE A 1 181 ? 13.416 1.201 -6.016 1.00 90.44 181 ILE A O 1
ATOM 1345 N N . GLN A 1 182 ? 14.597 1.675 -4.161 1.00 91.25 182 GLN A N 1
ATOM 1346 C CA . GLN A 1 182 ? 13.435 1.694 -3.272 1.00 91.25 182 GLN A CA 1
ATOM 1347 C C . GLN A 1 182 ? 12.507 2.873 -3.587 1.00 91.25 182 GLN A C 1
ATOM 1349 O O . GLN A 1 182 ? 12.954 3.996 -3.812 1.00 91.25 182 GLN A O 1
ATOM 1354 N N . GLY A 1 183 ? 11.202 2.600 -3.577 1.00 94.19 183 GLY A N 1
ATOM 1355 C CA . GLY A 1 183 ? 10.167 3.622 -3.476 1.00 94.19 183 GLY A CA 1
ATOM 1356 C C . GLY A 1 183 ? 10.069 4.173 -2.053 1.00 94.19 183 GLY A C 1
ATOM 1357 O O . GLY A 1 183 ? 11.007 4.079 -1.263 1.00 94.19 183 GLY A O 1
ATOM 1358 N N . CYS A 1 184 ? 8.908 4.707 -1.689 1.00 95.62 184 CYS A N 1
ATOM 1359 C CA . CYS A 1 184 ? 8.717 5.314 -0.379 1.00 95.62 184 CYS A CA 1
ATOM 1360 C C . CYS A 1 184 ? 7.929 4.426 0.589 1.00 95.62 184 CYS A C 1
ATOM 1362 O O . CYS A 1 184 ? 6.824 3.976 0.272 1.00 95.62 184 CYS A O 1
ATOM 1364 N N . ASN A 1 185 ? 8.495 4.240 1.786 1.00 95.94 185 ASN A N 1
ATOM 1365 C CA . ASN A 1 185 ? 7.853 3.591 2.922 1.00 95.94 185 ASN A CA 1
ATOM 1366 C C . ASN A 1 185 ? 7.505 4.637 4.011 1.00 95.94 185 ASN A C 1
ATOM 1368 O O . ASN A 1 185 ? 8.414 5.080 4.724 1.00 95.94 185 ASN A O 1
ATOM 1372 N N . PRO A 1 186 ? 6.213 4.981 4.192 1.00 95.69 186 PRO A N 1
ATOM 1373 C CA . PRO A 1 186 ? 5.771 6.007 5.138 1.00 95.69 186 PRO A CA 1
ATOM 1374 C C . PRO A 1 186 ? 5.961 5.607 6.612 1.00 95.69 186 PRO A C 1
ATOM 1376 O O . PRO A 1 186 ? 5.824 6.441 7.502 1.00 95.69 186 PRO A O 1
ATOM 1379 N N . CYS A 1 187 ? 6.300 4.344 6.892 1.00 95.12 187 CYS A N 1
ATOM 1380 C CA . CYS A 1 187 ? 6.639 3.888 8.239 1.00 95.12 187 CYS A CA 1
ATOM 1381 C C . CYS A 1 187 ? 8.045 4.277 8.695 1.00 95.12 187 CYS A C 1
ATOM 1383 O O . CYS A 1 187 ? 8.327 4.211 9.890 1.00 95.12 187 CYS A O 1
ATOM 1385 N N . ILE A 1 188 ? 8.932 4.617 7.756 1.00 94.81 188 ILE A N 1
ATOM 1386 C CA . ILE A 1 188 ? 10.323 4.977 8.049 1.00 94.81 188 ILE A CA 1
ATOM 1387 C C . ILE A 1 188 ? 10.492 6.494 7.959 1.00 94.81 188 ILE A C 1
ATOM 1389 O O . ILE A 1 188 ? 11.098 7.093 8.839 1.00 94.81 188 ILE A O 1
ATOM 1393 N N . TRP A 1 189 ? 9.943 7.113 6.910 1.00 92.38 189 TRP A N 1
ATOM 1394 C CA . TRP A 1 189 ? 10.012 8.556 6.673 1.00 92.38 189 TRP A CA 1
ATOM 1395 C C . TRP A 1 189 ? 8.787 9.030 5.879 1.00 92.38 189 TRP A C 1
ATOM 1397 O O . TRP A 1 189 ? 8.253 8.245 5.094 1.00 92.38 189 TRP A O 1
ATOM 1407 N N . PRO A 1 190 ? 8.366 10.303 6.009 1.00 91.12 190 PRO A N 1
ATOM 1408 C CA . PRO A 1 190 ? 7.289 10.862 5.196 1.00 91.12 190 PRO A CA 1
ATOM 1409 C C . PRO A 1 190 ? 7.547 10.725 3.692 1.00 91.12 190 PRO A C 1
ATOM 1411 O O . PRO A 1 190 ? 8.663 10.939 3.209 1.00 91.12 190 PRO A O 1
ATOM 1414 N N . CYS A 1 191 ? 6.494 10.411 2.942 1.00 91.38 191 CYS A N 1
ATOM 1415 C CA . CYS A 1 191 ? 6.563 10.244 1.500 1.00 91.38 191 CYS A CA 1
ATOM 1416 C C . CYS A 1 191 ? 6.309 11.560 0.777 1.00 91.38 191 CYS A C 1
ATOM 1418 O O . CYS A 1 191 ? 5.179 11.923 0.459 1.00 91.38 191 CYS A O 1
ATOM 1420 N N . PHE A 1 192 ? 7.387 12.264 0.433 1.00 85.00 192 PHE A N 1
ATOM 1421 C CA . PHE A 1 192 ? 7.282 13.415 -0.455 1.00 85.00 192 PHE A CA 1
ATOM 1422 C C . PHE A 1 192 ? 6.828 12.951 -1.837 1.00 85.00 192 PHE A C 1
ATOM 1424 O O . PHE A 1 192 ? 7.502 12.192 -2.536 1.00 85.00 192 PHE A O 1
ATOM 1431 N N . VAL A 1 193 ? 5.628 13.378 -2.203 1.00 71.06 193 VAL A N 1
ATOM 1432 C CA . VAL A 1 193 ? 4.965 12.967 -3.428 1.00 71.06 193 VAL A CA 1
ATOM 1433 C C . VAL A 1 193 ? 4.959 14.125 -4.411 1.00 71.06 193 VAL A C 1
ATOM 1435 O O . VAL A 1 193 ? 4.218 15.090 -4.240 1.00 71.06 193 VAL A O 1
ATOM 1438 N N . ASP A 1 194 ? 5.746 13.995 -5.481 1.00 73.00 194 ASP A N 1
ATOM 1439 C CA . ASP A 1 194 ? 5.578 14.848 -6.659 1.00 73.00 194 ASP A CA 1
ATOM 1440 C C . ASP A 1 194 ? 4.151 14.657 -7.195 1.00 73.00 194 ASP A C 1
ATOM 1442 O O . ASP A 1 194 ? 3.713 13.502 -7.325 1.00 73.00 194 ASP A O 1
ATOM 1446 N N . PRO A 1 195 ? 3.394 15.730 -7.479 1.00 64.81 195 PRO A N 1
ATOM 1447 C CA . PRO A 1 195 ? 2.089 15.621 -8.116 1.00 64.81 195 PRO A CA 1
ATOM 1448 C C . PRO A 1 195 ? 2.206 14.825 -9.420 1.00 64.81 195 PRO A C 1
ATOM 1450 O O . PRO A 1 195 ? 3.089 15.075 -10.235 1.00 64.81 195 PRO A O 1
ATOM 1453 N N . VAL A 1 196 ? 1.322 13.847 -9.617 1.00 62.16 196 VAL A N 1
ATOM 1454 C CA . VAL A 1 196 ? 1.307 13.019 -10.829 1.00 62.16 196 VAL A CA 1
ATOM 1455 C C . VAL A 1 196 ? -0.008 13.274 -11.546 1.00 62.16 196 VAL A C 1
ATOM 1457 O O . VAL A 1 196 ? -1.068 13.085 -10.951 1.00 62.16 196 VAL A O 1
ATOM 1460 N N . GLU A 1 197 ? 0.043 13.684 -12.813 1.00 55.81 197 GLU A N 1
ATOM 1461 C CA . GLU A 1 197 ? -1.174 13.799 -13.618 1.00 55.81 197 GLU A CA 1
ATOM 1462 C C . GLU A 1 197 ? -1.792 12.405 -13.875 1.00 55.81 197 GLU A C 1
ATOM 1464 O O . GLU A 1 197 ? -1.062 11.431 -14.108 1.00 55.81 197 GLU A O 1
ATOM 1469 N N . PRO A 1 198 ? -3.134 12.274 -13.847 1.00 54.47 198 PRO A N 1
ATOM 1470 C CA . PRO A 1 198 ? -3.814 11.057 -14.280 1.00 54.47 198 PRO A CA 1
ATOM 1471 C C . PRO A 1 198 ? -3.447 10.718 -15.732 1.00 54.47 198 PRO A C 1
ATOM 1473 O O . PRO A 1 198 ? -3.504 11.579 -16.606 1.00 54.47 198 PRO A O 1
ATOM 1476 N N . THR A 1 199 ? -3.102 9.460 -16.014 1.00 52.44 199 THR A N 1
ATOM 1477 C CA . THR A 1 199 ? -2.851 8.989 -17.390 1.00 52.44 199 THR A CA 1
ATOM 1478 C C . THR A 1 199 ? -3.903 7.966 -17.805 1.00 52.44 199 THR A C 1
ATOM 1480 O O . THR A 1 199 ? -4.744 7.573 -17.009 1.00 52.44 199 THR A O 1
ATOM 1483 N N . THR A 1 200 ? -3.903 7.523 -19.057 1.00 49.91 200 THR A N 1
ATOM 1484 C CA . THR A 1 200 ? -4.661 6.338 -19.483 1.00 49.91 200 THR A CA 1
ATOM 1485 C C . THR A 1 200 ? -3.705 5.154 -19.641 1.00 49.91 200 THR A C 1
ATOM 1487 O O . THR A 1 200 ? -2.496 5.346 -19.783 1.00 49.91 200 THR A O 1
ATOM 1490 N N . TRP A 1 201 ? -4.231 3.923 -19.641 1.00 46.25 201 TRP A N 1
ATOM 1491 C CA . TRP A 1 201 ? -3.457 2.671 -19.773 1.00 46.25 201 TRP A CA 1
ATOM 1492 C C . TRP A 1 201 ? -2.502 2.623 -20.986 1.00 46.25 201 TRP A C 1
ATOM 1494 O O . TRP A 1 201 ? -1.610 1.783 -21.024 1.00 46.25 201 TRP A O 1
ATOM 1504 N N . SER A 1 202 ? -2.647 3.522 -21.966 1.00 42.41 202 SER A N 1
ATOM 1505 C CA . SER A 1 202 ? -1.818 3.583 -23.173 1.00 42.41 202 SER A CA 1
ATOM 1506 C C . SER A 1 202 ? -0.628 4.554 -23.109 1.00 42.41 202 SER A C 1
ATOM 1508 O O . SER A 1 202 ? 0.020 4.757 -24.135 1.00 42.41 202 SER A O 1
ATOM 1510 N N . ARG A 1 203 ? -0.335 5.206 -21.972 1.00 40.91 203 ARG A N 1
ATOM 1511 C CA . ARG A 1 203 ? 0.842 6.091 -21.848 1.00 40.91 203 ARG A CA 1
ATOM 1512 C C . ARG A 1 203 ? 1.589 5.925 -20.525 1.00 40.91 203 ARG A C 1
ATOM 1514 O O . ARG A 1 203 ? 0.997 5.988 -19.448 1.00 40.91 203 ARG A O 1
ATOM 1521 N N . ILE A 1 204 ? 2.914 5.796 -20.646 1.00 41.41 204 ILE A N 1
ATOM 1522 C CA . ILE A 1 204 ? 3.887 5.896 -19.552 1.00 41.41 204 ILE A CA 1
ATOM 1523 C C . ILE A 1 204 ? 3.782 7.300 -18.942 1.00 41.41 204 ILE A C 1
ATOM 1525 O O . ILE A 1 204 ? 3.716 8.296 -19.665 1.00 41.41 204 ILE A O 1
ATOM 1529 N N . LYS A 1 205 ? 3.735 7.373 -17.608 1.00 54.78 205 LYS A N 1
ATOM 1530 C CA . LYS A 1 205 ? 3.709 8.633 -16.859 1.00 54.78 205 LYS A CA 1
ATOM 1531 C C . LYS A 1 205 ? 4.994 9.410 -17.140 1.00 54.78 205 LYS A C 1
ATOM 1533 O O . LYS A 1 205 ? 6.074 8.932 -16.809 1.00 54.78 205 LYS A O 1
ATOM 1538 N N . ALA A 1 206 ? 4.882 10.602 -17.713 1.00 41.59 206 ALA A N 1
ATOM 1539 C CA . ALA A 1 206 ? 5.984 11.552 -17.719 1.00 41.59 206 ALA A CA 1
ATOM 1540 C C . ALA A 1 206 ? 5.909 12.390 -16.436 1.00 41.59 206 ALA A C 1
ATOM 1542 O O . ALA A 1 206 ? 4.830 12.842 -16.054 1.00 41.59 206 ALA A O 1
ATOM 1543 N N . ASN A 1 207 ? 7.047 12.578 -15.768 1.00 40.12 207 ASN A N 1
ATOM 1544 C CA . ASN A 1 207 ? 7.176 13.576 -14.713 1.00 40.12 207 ASN A CA 1
ATOM 1545 C C . ASN A 1 207 ? 6.933 14.962 -15.333 1.00 40.12 207 ASN A C 1
ATOM 1547 O O . ASN A 1 207 ? 7.545 15.288 -16.353 1.00 40.12 207 ASN A O 1
ATOM 1551 N N . VAL A 1 208 ? 6.044 15.766 -14.749 1.00 44.84 208 VAL A N 1
ATOM 1552 C CA . VAL A 1 208 ? 5.838 17.145 -15.197 1.00 44.84 208 VAL A CA 1
ATOM 1553 C C . VAL A 1 208 ? 6.840 18.032 -14.465 1.00 44.84 208 VAL A C 1
ATOM 1555 O O . VAL A 1 208 ? 6.547 18.624 -13.431 1.00 44.84 208 VAL A O 1
ATOM 1558 N N . THR A 1 209 ? 8.047 18.157 -15.012 1.00 41.19 209 THR A N 1
ATOM 1559 C CA . THR A 1 209 ? 8.934 19.270 -14.654 1.00 41.19 209 THR A CA 1
ATOM 1560 C C . THR A 1 209 ? 8.400 20.543 -15.310 1.00 41.19 209 THR A C 1
ATOM 1562 O O . THR A 1 209 ? 8.765 20.859 -16.440 1.00 41.19 209 THR A O 1
ATOM 1565 N N . GLY A 1 210 ? 7.501 21.246 -14.621 1.00 43.81 210 GLY A N 1
ATOM 1566 C CA . GLY A 1 210 ? 6.987 22.551 -15.046 1.00 43.81 210 GLY A CA 1
ATOM 1567 C C . GLY A 1 210 ? 5.528 22.753 -14.659 1.00 43.81 210 GLY A C 1
ATOM 1568 O O . GLY A 1 210 ? 4.636 22.292 -15.364 1.00 43.81 210 GLY A O 1
ATOM 1569 N N . GLY A 1 211 ? 5.297 23.437 -13.535 1.00 40.69 211 GLY A N 1
ATOM 1570 C CA . GLY A 1 211 ? 3.960 23.831 -13.095 1.00 40.69 211 GLY A CA 1
ATOM 1571 C C . GLY A 1 211 ? 3.211 24.618 -14.174 1.00 40.69 211 GLY A C 1
ATOM 1572 O O . GLY A 1 211 ? 3.811 25.410 -14.902 1.00 40.69 211 GLY A O 1
ATOM 1573 N N . ARG A 1 212 ? 1.906 24.360 -14.277 1.00 38.66 212 ARG A N 1
ATOM 1574 C CA . ARG A 1 212 ? 0.963 25.224 -14.991 1.00 38.66 212 ARG A CA 1
ATOM 1575 C C . ARG A 1 212 ? 0.522 26.371 -14.099 1.00 38.66 212 ARG A C 1
ATOM 1577 O O . ARG A 1 212 ? 0.314 26.108 -12.894 1.00 38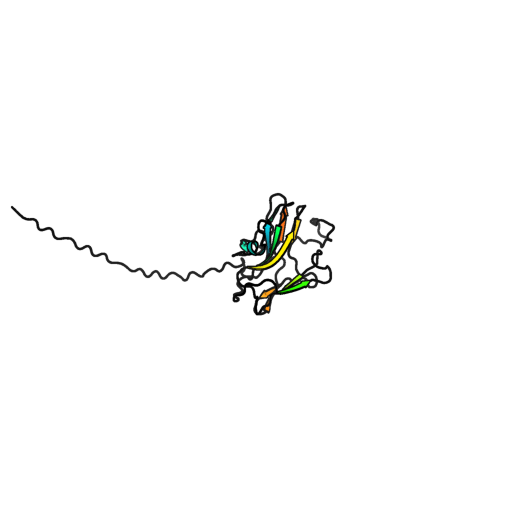.66 212 ARG A O 1
#

Secondary structure (DSSP, 8-state):
-----PPPP-----------------------TTS--EEEEEEEES--S-THHHH--SSGGG---EE-TT-EEEEEEEEE-TT-----------EEEE-BTTBTTSTT--EEEE--TTTS---SSEEEEEEEEEE-SSSEEEE---BTTTTBEEEE-TT--EEEEPTTTTB-EEEE-TT--B-B-TTTS-----------TTSPPPP--S--

pLDDT: mean 78.26, std 17.74, range [38.06, 97.19]